Protein AF-A0A976FNB4-F1 (afdb_monomer)

Radius of gyration: 19.99 Å; Cα contacts (8 Å, |Δi|>4): 213; chains: 1; bounding box: 60×44×56 Å

Organism: Bremia lactucae (NCBI:txid4779)

Nearest PDB structures (foldseek):
  4raj-assembly1_A  TM=9.042E-01  e=1.805E-10  Chlamydomonas reinhardtii
  5kzl-assembly1_A  TM=8.837E-01  e=6.080E-09  Leptospira interrogans
  1we1-assembly4_D  TM=9.000E-01  e=1.494E-07  Synechocystis sp. PCC 6803
  9fw4-assembly1_A  TM=8.742E-01  e=3.840E-06  Corynebacterium diphtheriae
  9fw4-assembly2_B  TM=8.423E-01  e=1.298E-05  Corynebacterium diphtheriae

Sequence (260 aa):
MERTPSLTEQMRAATRNIHHVSDNLVNLKLLVALTDKQLYGRALMLFYYVYVQLESTIEAYKDYEAFTGLNELLGTIARADSIAMDLQFYLGEDWSNKYQPTKAVRDYINLNLGTVLLYSRHLKKLEEKNPILVLPYCFHMYMAMLAGGTMIKKLVKKSFAPPEGKGLNCFVFDVKSTKALRDTMKANIDALDYDEEIKKLIVAESVHCFKMNNQHAIIDHQDGNVPKDFVQLTDSNARRGCCSASMLQRISQQDDMTLT

pLDDT: mean 78.81, std 24.76, range [23.83, 98.5]

Structure (mmCIF, N/CA/C/O backbone):
data_AF-A0A976FNB4-F1
#
_entry.id   AF-A0A976FNB4-F1
#
loop_
_atom_site.group_PDB
_atom_site.id
_atom_site.type_symbol
_atom_site.label_atom_id
_atom_site.label_alt_id
_atom_site.label_comp_id
_atom_site.label_asym_id
_atom_site.label_entity_id
_atom_site.label_seq_id
_atom_site.pdbx_PDB_ins_code
_atom_site.Cartn_x
_atom_site.Cartn_y
_atom_site.Cartn_z
_atom_site.occupancy
_atom_site.B_iso_or_equiv
_atom_site.auth_seq_id
_atom_site.auth_comp_id
_atom_site.auth_asym_id
_atom_site.auth_atom_id
_atom_site.pdbx_PDB_model_num
ATOM 1 N N . MET A 1 1 ? -24.547 19.846 16.237 1.00 48.22 1 MET A N 1
ATOM 2 C CA . MET A 1 1 ? -23.571 18.886 16.794 1.00 48.22 1 MET A CA 1
ATOM 3 C C . MET A 1 1 ? -22.362 18.881 15.886 1.00 48.22 1 MET A C 1
ATOM 5 O O . MET A 1 1 ? -22.544 18.979 14.677 1.00 48.22 1 MET A O 1
ATOM 9 N N . GLU A 1 2 ? -21.163 18.820 16.451 1.00 66.00 2 GLU A N 1
ATOM 10 C CA . GLU A 1 2 ? -19.936 18.624 15.678 1.00 66.00 2 GLU A CA 1
ATOM 11 C C . GLU A 1 2 ? -19.812 17.139 15.298 1.00 66.00 2 GLU A C 1
ATOM 13 O O . GLU A 1 2 ? -20.224 16.268 16.066 1.00 66.00 2 GLU A O 1
ATOM 18 N N . ARG A 1 3 ? -19.324 16.839 14.089 1.00 87.50 3 ARG A N 1
ATOM 19 C CA . ARG A 1 3 ? -19.190 15.458 13.606 1.00 87.50 3 ARG A CA 1
ATOM 20 C C . ARG A 1 3 ? -17.867 14.880 14.099 1.00 87.50 3 ARG A C 1
ATOM 22 O O . ARG A 1 3 ? -16.816 15.325 13.645 1.00 87.50 3 ARG A O 1
ATOM 29 N N . THR A 1 4 ? -17.923 13.852 14.944 1.00 86.44 4 THR A N 1
ATOM 30 C CA . THR A 1 4 ? -16.745 13.051 15.307 1.00 86.44 4 THR A CA 1
ATOM 31 C C . THR A 1 4 ? -16.066 12.517 14.035 1.00 86.44 4 THR A C 1
ATOM 33 O O . THR A 1 4 ? -16.752 11.918 13.200 1.00 86.44 4 THR A O 1
ATOM 36 N N . PRO A 1 5 ? -14.753 12.737 13.840 1.00 93.56 5 PRO A N 1
ATOM 37 C CA . PRO A 1 5 ? -14.043 12.232 12.671 1.00 93.56 5 PRO A CA 1
ATOM 38 C C . PRO A 1 5 ? -13.884 10.711 12.748 1.00 93.56 5 PRO A C 1
ATOM 40 O O . PRO A 1 5 ? -13.503 10.167 13.787 1.00 93.56 5 PRO A O 1
ATOM 43 N N . SER A 1 6 ? -14.131 10.043 11.624 1.00 96.94 6 SER A N 1
ATOM 44 C CA . SER A 1 6 ? -13.889 8.603 11.455 1.00 96.94 6 SER A CA 1
ATOM 45 C C . SER A 1 6 ? -12.399 8.252 11.581 1.00 96.94 6 SER A C 1
ATOM 47 O O . SER A 1 6 ? -11.538 9.135 11.495 1.00 96.94 6 SER A O 1
ATOM 49 N N . LEU A 1 7 ? -12.064 6.976 11.785 1.00 97.75 7 LEU A N 1
ATOM 50 C CA . LEU A 1 7 ? -10.681 6.555 12.013 1.00 97.75 7 LEU A CA 1
ATOM 51 C C . LEU A 1 7 ? -9.786 6.893 10.810 1.00 97.75 7 LEU A C 1
ATOM 53 O O . LEU A 1 7 ? -8.718 7.479 10.992 1.00 97.75 7 LEU A O 1
ATOM 57 N N . THR A 1 8 ? -10.236 6.659 9.573 1.00 97.94 8 THR A N 1
ATOM 58 C CA . THR A 1 8 ? -9.455 7.023 8.381 1.00 97.94 8 THR A CA 1
ATOM 59 C C . THR A 1 8 ? -9.339 8.538 8.181 1.00 97.94 8 THR A C 1
ATOM 61 O O . THR A 1 8 ? -8.345 9.009 7.618 1.00 97.94 8 THR A O 1
ATOM 64 N N . GLU A 1 9 ? -10.285 9.340 8.683 1.00 97.75 9 GLU A N 1
ATOM 65 C CA . GLU A 1 9 ? -10.146 10.802 8.742 1.00 97.75 9 GLU A CA 1
ATOM 66 C C . GLU A 1 9 ? -9.106 11.236 9.783 1.00 97.75 9 GLU A C 1
ATOM 68 O O . GLU A 1 9 ? -8.275 12.091 9.469 1.00 97.75 9 GLU A O 1
ATOM 73 N N . GLN A 1 10 ? -9.083 10.618 10.969 1.00 98.31 10 GLN A N 1
ATOM 74 C CA . GLN A 1 10 ? -8.072 10.873 12.005 1.00 98.31 10 GLN A CA 1
ATOM 75 C C . GLN A 1 10 ? -6.663 10.491 11.523 1.00 98.31 10 GLN A C 1
ATOM 77 O O . GLN A 1 10 ? -5.737 11.304 11.597 1.00 98.31 10 GLN A O 1
ATOM 82 N N . MET A 1 11 ? -6.507 9.300 10.934 1.00 98.50 11 MET A N 1
ATOM 83 C CA . MET A 1 11 ? -5.248 8.831 10.341 1.00 98.50 11 MET A CA 1
ATOM 84 C C . MET A 1 11 ? -4.738 9.808 9.270 1.00 98.50 11 MET A C 1
ATOM 86 O O . MET A 1 11 ? -3.572 10.198 9.293 1.00 98.50 11 MET A O 1
ATOM 90 N N . ARG A 1 12 ? -5.613 10.260 8.357 1.00 97.12 12 ARG A N 1
ATOM 91 C CA . ARG A 1 12 ? -5.270 11.234 7.300 1.00 97.12 12 ARG A CA 1
ATOM 92 C C . ARG A 1 12 ? -5.018 12.650 7.824 1.00 97.12 12 ARG A C 1
ATOM 94 O O . ARG A 1 12 ? -4.296 13.410 7.178 1.00 97.12 12 ARG A O 1
ATOM 101 N N . ALA A 1 13 ? -5.606 13.033 8.956 1.00 97.44 13 ALA A N 1
ATOM 102 C CA . ALA A 1 13 ? -5.297 14.298 9.614 1.00 97.44 13 ALA A CA 1
ATOM 103 C C . ALA A 1 13 ? -3.878 14.265 10.203 1.00 97.44 13 ALA A C 1
ATOM 105 O O . ALA A 1 13 ? -3.086 15.163 9.918 1.00 97.44 13 ALA A O 1
ATOM 106 N N . ALA A 1 14 ? -3.536 13.198 10.931 1.00 97.81 14 ALA A N 1
ATOM 107 C CA . ALA A 1 14 ? -2.224 13.019 11.548 1.00 97.81 14 ALA A CA 1
ATOM 108 C C . ALA A 1 14 ? -1.083 12.868 10.526 1.00 97.81 14 ALA A C 1
ATOM 110 O O . ALA A 1 14 ? -0.006 13.435 10.715 1.00 97.81 14 ALA A O 1
ATOM 111 N N . THR A 1 15 ? -1.299 12.155 9.413 1.00 97.50 15 THR A N 1
ATOM 112 C CA . THR A 1 15 ? -0.244 11.957 8.402 1.00 97.50 15 THR A CA 1
ATOM 113 C C . THR A 1 15 ? -0.059 13.136 7.445 1.00 97.50 15 THR A C 1
ATOM 115 O O . THR A 1 15 ? 0.955 13.177 6.755 1.00 97.50 15 THR A O 1
ATOM 118 N N . ARG A 1 16 ? -0.958 14.135 7.420 1.00 95.00 16 ARG A N 1
ATOM 119 C CA . ARG A 1 16 ? -0.964 15.241 6.434 1.00 95.00 16 ARG A CA 1
ATOM 120 C C . ARG A 1 16 ? 0.409 15.888 6.201 1.00 95.00 16 ARG A C 1
ATOM 122 O O . ARG A 1 16 ? 0.835 16.031 5.057 1.00 95.00 16 ARG A O 1
ATOM 129 N N . ASN A 1 17 ? 1.106 16.264 7.272 1.00 93.12 17 ASN A N 1
ATOM 130 C CA . ASN A 1 17 ? 2.374 16.993 7.168 1.00 93.12 17 ASN A CA 1
ATOM 131 C C . ASN A 1 17 ? 3.520 16.094 6.675 1.00 93.12 17 ASN A C 1
ATOM 133 O O . ASN A 1 17 ? 4.345 16.527 5.874 1.00 93.12 17 ASN A O 1
ATOM 137 N N . ILE A 1 18 ? 3.560 14.831 7.113 1.00 92.38 18 ILE A N 1
ATOM 138 C CA . ILE A 1 18 ? 4.590 13.873 6.690 1.00 92.38 18 ILE A CA 1
ATOM 139 C C . ILE A 1 18 ? 4.290 13.268 5.307 1.00 92.38 18 ILE A C 1
ATOM 141 O O . ILE A 1 18 ? 5.219 12.915 4.583 1.00 92.38 18 ILE A O 1
ATOM 145 N N . HIS A 1 19 ? 3.025 13.239 4.877 1.00 91.62 19 HIS A N 1
ATOM 146 C CA . HIS A 1 19 ? 2.630 12.903 3.507 1.00 91.62 19 HIS A CA 1
ATOM 147 C C . HIS A 1 19 ? 3.258 13.876 2.507 1.00 91.62 19 HIS A C 1
ATOM 149 O O . HIS A 1 19 ? 3.908 13.429 1.572 1.00 91.62 19 HIS A O 1
ATOM 155 N N . HIS A 1 20 ? 3.195 15.187 2.766 1.00 88.00 20 HIS A N 1
ATOM 156 C CA . HIS A 1 20 ? 3.842 16.187 1.911 1.00 88.00 20 HIS A CA 1
ATOM 157 C C . HIS A 1 20 ? 5.373 16.014 1.836 1.00 88.00 20 HIS A C 1
ATOM 159 O O . HIS A 1 2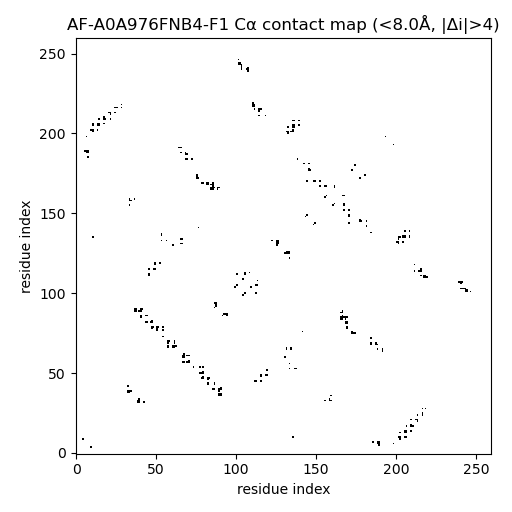0 ? 5.973 16.209 0.780 1.00 88.00 20 HIS A O 1
ATOM 165 N N . VAL A 1 21 ? 6.031 15.598 2.926 1.00 88.56 21 VAL A N 1
ATOM 166 C CA . VAL A 1 21 ? 7.462 15.228 2.889 1.00 88.56 21 VAL A CA 1
ATOM 167 C C . VAL A 1 21 ? 7.681 13.987 2.013 1.00 88.56 21 VAL A C 1
ATOM 169 O O . VAL A 1 21 ? 8.605 13.954 1.204 1.00 88.56 21 VAL A O 1
ATOM 172 N N . SER A 1 22 ? 6.790 13.001 2.119 1.00 87.44 22 SER A N 1
ATOM 173 C CA . SER A 1 22 ? 6.855 11.747 1.357 1.00 87.44 22 SER A CA 1
ATOM 174 C C . SER A 1 22 ? 6.636 11.959 -0.138 1.00 87.44 22 SER A C 1
ATOM 176 O O . SER A 1 22 ? 7.387 11.401 -0.927 1.00 87.44 22 SER A O 1
ATOM 178 N N . ASP A 1 23 ? 5.681 12.802 -0.544 1.00 86.69 23 ASP A N 1
ATOM 179 C CA . ASP A 1 23 ? 5.445 13.139 -1.955 1.00 86.69 23 ASP A CA 1
ATOM 180 C C . ASP A 1 23 ? 6.710 13.723 -2.600 1.00 86.69 23 ASP A C 1
ATOM 182 O O . ASP A 1 23 ? 7.119 13.310 -3.685 1.00 86.69 23 ASP A O 1
ATOM 186 N N . ASN A 1 24 ? 7.378 14.649 -1.904 1.00 84.38 24 ASN A N 1
ATOM 187 C CA . ASN A 1 24 ? 8.612 15.271 -2.380 1.00 84.38 24 ASN A CA 1
ATOM 188 C C . ASN A 1 24 ? 9.776 14.264 -2.462 1.00 84.38 24 ASN A C 1
ATOM 190 O O . ASN A 1 24 ? 10.486 14.234 -3.469 1.00 84.38 24 ASN A O 1
ATOM 194 N N . LEU A 1 25 ? 9.934 13.388 -1.462 1.00 83.25 25 LEU A N 1
ATOM 195 C CA . LEU A 1 25 ? 10.940 12.316 -1.482 1.00 83.25 25 LEU A CA 1
ATOM 196 C C . LEU A 1 25 ? 10.661 11.270 -2.576 1.00 83.25 25 LEU A C 1
ATOM 198 O O . LEU A 1 25 ? 11.589 10.840 -3.259 1.00 83.25 25 LEU A O 1
ATOM 202 N N . VAL A 1 26 ? 9.399 10.888 -2.791 1.00 83.56 26 VAL A N 1
ATOM 203 C CA . VAL A 1 26 ? 8.975 9.964 -3.858 1.00 83.56 26 VAL A CA 1
ATOM 204 C C . VAL A 1 26 ? 9.205 10.574 -5.239 1.00 83.56 26 VAL A C 1
ATOM 206 O O . VAL A 1 26 ? 9.719 9.890 -6.121 1.00 83.56 26 VAL A O 1
ATOM 209 N N . ASN A 1 27 ? 8.909 11.859 -5.434 1.00 83.44 27 ASN A N 1
ATOM 210 C CA . ASN A 1 27 ? 9.192 12.537 -6.698 1.00 83.44 27 ASN A CA 1
ATOM 211 C C . ASN A 1 27 ? 10.704 12.608 -6.977 1.00 83.44 27 ASN A C 1
ATOM 213 O O . ASN A 1 27 ? 11.132 12.242 -8.071 1.00 83.44 27 ASN A O 1
ATOM 217 N N . LEU A 1 28 ? 11.526 12.984 -5.987 1.00 81.12 28 LEU A N 1
ATOM 218 C CA . LEU A 1 28 ? 12.989 13.021 -6.126 1.00 81.12 28 LEU A CA 1
ATOM 219 C C . LEU A 1 28 ? 13.578 11.629 -6.422 1.00 81.12 28 LEU A C 1
ATOM 221 O O . LEU A 1 28 ? 14.378 11.484 -7.346 1.00 81.12 28 LEU A O 1
ATOM 225 N N . LYS A 1 29 ? 13.125 10.589 -5.705 1.00 76.12 29 LYS A N 1
ATOM 226 C CA . LYS A 1 29 ? 13.443 9.187 -6.020 1.00 76.12 29 LYS A CA 1
ATOM 227 C C . LYS A 1 29 ? 13.119 8.833 -7.461 1.00 76.12 29 LYS A C 1
ATOM 229 O O . LYS A 1 29 ? 13.918 8.161 -8.097 1.00 76.12 29 LYS A O 1
ATOM 234 N N . LEU A 1 30 ? 11.927 9.188 -7.944 1.00 83.81 30 LEU A N 1
ATOM 235 C CA . LEU A 1 30 ? 11.463 8.779 -9.267 1.00 83.81 30 LEU A CA 1
ATOM 236 C C . LEU A 1 30 ? 12.294 9.433 -10.373 1.00 83.81 30 LEU A C 1
ATOM 238 O O . LEU A 1 30 ? 12.548 8.774 -11.373 1.00 83.81 30 LEU A O 1
ATOM 242 N N . LEU A 1 31 ? 12.801 10.655 -10.178 1.00 83.75 31 LEU A N 1
ATOM 243 C CA . LEU A 1 31 ? 13.777 11.248 -11.101 1.00 83.75 31 LEU A CA 1
ATOM 244 C C . LEU A 1 31 ? 15.048 10.389 -11.217 1.00 83.75 31 LEU A C 1
ATOM 246 O O . LEU A 1 31 ? 15.488 10.120 -12.329 1.00 83.75 31 LEU A O 1
ATOM 250 N N . VAL A 1 32 ? 15.593 9.913 -10.092 1.00 79.50 32 VAL A N 1
ATOM 251 C CA . VAL A 1 32 ? 16.786 9.044 -10.056 1.00 79.50 32 VAL A CA 1
ATOM 252 C C . VAL A 1 32 ? 16.474 7.646 -10.600 1.00 79.50 32 VAL A C 1
ATOM 254 O O . VAL A 1 32 ? 17.127 7.171 -11.524 1.00 79.50 32 VAL A O 1
ATOM 257 N N . ALA A 1 33 ? 15.446 6.985 -10.072 1.00 83.38 33 ALA A N 1
ATOM 258 C CA . ALA A 1 33 ? 15.098 5.608 -10.404 1.00 83.38 33 ALA A CA 1
ATOM 259 C C . ALA A 1 33 ? 14.656 5.429 -11.864 1.00 83.38 33 ALA A C 1
ATOM 261 O O . ALA A 1 33 ? 14.864 4.361 -12.424 1.00 83.38 33 ALA A O 1
ATOM 262 N N . LEU A 1 34 ? 14.088 6.458 -12.503 1.00 89.50 34 LEU A N 1
ATOM 263 C CA . LEU A 1 34 ? 13.691 6.409 -13.914 1.00 89.50 34 LEU A CA 1
ATOM 264 C C . LEU A 1 34 ? 14.838 6.696 -14.903 1.00 89.50 34 LEU A C 1
ATOM 266 O O . LEU A 1 34 ? 14.582 6.748 -16.106 1.00 89.50 34 LEU A O 1
ATOM 270 N N . THR A 1 35 ? 16.083 6.852 -14.433 1.00 86.19 35 THR A N 1
ATOM 271 C CA . THR A 1 35 ? 17.272 6.912 -15.309 1.00 86.19 35 THR A CA 1
ATOM 272 C C . THR A 1 35 ? 17.675 5.541 -15.861 1.00 86.19 35 THR A C 1
ATOM 274 O O . THR A 1 35 ? 18.161 5.462 -16.986 1.00 86.19 35 THR A O 1
ATOM 277 N N . ASP A 1 36 ? 17.438 4.458 -15.112 1.00 87.12 36 ASP A N 1
ATOM 278 C CA . ASP A 1 36 ? 17.812 3.090 -15.483 1.00 87.12 36 ASP A CA 1
ATOM 279 C C . ASP A 1 36 ? 16.732 2.068 -15.090 1.00 87.12 36 ASP A C 1
ATOM 281 O O . ASP A 1 36 ? 16.123 2.128 -14.021 1.00 87.12 36 ASP A O 1
ATOM 285 N N . LYS A 1 37 ? 16.535 1.070 -15.955 1.00 91.19 37 LYS A N 1
ATOM 286 C CA . LYS A 1 37 ? 15.564 -0.012 -15.770 1.00 91.19 37 LYS A CA 1
ATOM 287 C C . LYS A 1 37 ? 15.905 -0.909 -14.576 1.00 91.19 37 LYS A C 1
ATOM 289 O O . LYS A 1 37 ? 14.989 -1.294 -13.851 1.00 91.19 37 LYS A O 1
ATOM 294 N N . GLN A 1 38 ? 17.185 -1.198 -14.318 1.00 87.06 38 GLN A N 1
ATOM 295 C CA . GLN A 1 38 ? 17.573 -2.000 -13.149 1.00 87.06 38 GLN A CA 1
ATOM 296 C C . GLN A 1 38 ? 17.501 -1.195 -11.844 1.00 87.06 38 GLN A C 1
ATOM 298 O O . GLN A 1 38 ? 17.193 -1.759 -10.796 1.00 87.06 38 GLN A O 1
ATOM 303 N N . LEU A 1 39 ? 17.749 0.115 -11.869 1.00 83.06 39 LEU A N 1
ATOM 304 C CA . LEU A 1 39 ? 17.574 0.995 -10.713 1.00 83.06 39 LEU A CA 1
ATOM 305 C C . LEU A 1 39 ? 16.091 1.149 -10.344 1.00 83.06 39 LEU A C 1
ATOM 307 O O . LEU A 1 39 ? 15.746 1.033 -9.166 1.00 83.06 39 LEU A O 1
ATOM 311 N N . TYR A 1 40 ? 15.202 1.285 -11.335 1.00 88.56 40 TYR A N 1
ATOM 312 C CA . TYR A 1 40 ? 13.757 1.206 -11.115 1.00 88.56 40 TYR A CA 1
ATOM 313 C C . TYR A 1 40 ? 13.326 -0.153 -10.549 1.00 88.56 40 TYR A C 1
ATOM 315 O O . TYR A 1 40 ? 12.632 -0.192 -9.535 1.00 88.56 40 TYR A O 1
ATOM 323 N N . GLY A 1 41 ? 13.785 -1.265 -11.137 1.00 90.19 41 GLY A N 1
ATOM 324 C CA . GLY A 1 41 ? 13.504 -2.610 -10.627 1.00 90.19 41 GLY A CA 1
ATOM 325 C C . GLY A 1 41 ? 13.980 -2.810 -9.182 1.00 90.19 41 GLY A C 1
ATOM 326 O O . GLY A 1 41 ? 13.229 -3.308 -8.345 1.00 90.19 41 GLY A O 1
ATOM 327 N N . ARG A 1 42 ? 15.192 -2.347 -8.842 1.00 83.31 42 ARG A N 1
ATOM 328 C CA . ARG A 1 42 ? 15.720 -2.363 -7.465 1.00 83.31 42 ARG A CA 1
ATOM 329 C C . ARG A 1 42 ? 14.854 -1.547 -6.499 1.00 83.31 42 ARG A C 1
ATOM 331 O O . ARG A 1 42 ? 14.601 -2.009 -5.391 1.00 83.31 42 ARG A O 1
ATOM 338 N N . ALA A 1 43 ? 14.369 -0.373 -6.908 1.00 82.88 43 ALA A N 1
ATOM 339 C CA . ALA A 1 43 ? 13.469 0.440 -6.088 1.00 82.88 43 ALA A CA 1
ATOM 340 C C . ALA A 1 43 ? 12.087 -0.219 -5.906 1.00 82.88 43 ALA A C 1
ATOM 342 O O . ALA A 1 43 ? 11.544 -0.222 -4.802 1.00 82.88 43 ALA A O 1
ATOM 343 N N . LEU A 1 44 ? 11.542 -0.823 -6.967 1.00 87.75 44 LEU A N 1
ATOM 344 C CA . LEU A 1 44 ? 10.269 -1.545 -6.959 1.00 87.75 44 LEU A CA 1
ATOM 345 C C . LEU A 1 44 ? 10.316 -2.804 -6.067 1.00 87.75 44 LEU A C 1
ATOM 347 O O . LEU A 1 44 ? 9.338 -3.128 -5.394 1.00 87.75 44 LEU A O 1
ATOM 351 N N . MET A 1 45 ? 11.471 -3.468 -5.979 1.00 85.38 45 MET A N 1
ATOM 352 C CA . MET A 1 45 ? 11.674 -4.654 -5.137 1.00 85.38 45 MET A CA 1
ATOM 353 C C . MET A 1 45 ? 11.503 -4.375 -3.638 1.00 85.38 45 MET A C 1
ATOM 355 O O . MET A 1 45 ? 11.084 -5.256 -2.891 1.00 85.38 45 MET A O 1
ATOM 359 N N . LEU A 1 46 ? 11.773 -3.146 -3.187 1.00 80.19 46 LEU A N 1
ATOM 360 C CA . LEU A 1 46 ? 11.532 -2.758 -1.794 1.00 80.19 46 LEU A CA 1
ATOM 361 C C . LEU A 1 46 ? 10.035 -2.817 -1.458 1.00 80.19 46 LEU A C 1
ATOM 363 O O . LEU A 1 46 ? 9.668 -3.236 -0.364 1.00 80.19 46 LEU A O 1
ATOM 367 N N . PHE A 1 47 ? 9.177 -2.466 -2.421 1.00 86.38 47 PHE A N 1
ATOM 368 C CA . PHE A 1 47 ? 7.727 -2.573 -2.282 1.00 86.38 47 PHE A CA 1
ATOM 369 C C . PHE A 1 47 ? 7.244 -4.022 -2.369 1.00 86.38 47 PHE A C 1
ATOM 371 O O . PHE A 1 47 ? 6.355 -4.376 -1.606 1.00 86.38 47 PHE A O 1
ATOM 378 N N . TYR A 1 48 ? 7.841 -4.871 -3.219 1.00 89.81 48 TYR A N 1
ATOM 379 C CA . TYR A 1 48 ? 7.482 -6.298 -3.312 1.00 89.81 48 TYR A CA 1
ATOM 380 C C . TYR A 1 48 ? 7.455 -6.980 -1.939 1.00 89.81 48 TYR A C 1
ATOM 382 O O . TYR A 1 48 ? 6.422 -7.506 -1.538 1.00 89.81 48 TYR A O 1
ATOM 390 N N . TYR A 1 49 ? 8.555 -6.910 -1.184 1.00 84.50 49 TYR A N 1
ATOM 391 C CA . TYR A 1 49 ? 8.642 -7.565 0.125 1.00 84.50 49 TYR A CA 1
ATOM 392 C C . TYR A 1 49 ? 7.672 -6.980 1.166 1.00 84.50 49 TYR A C 1
ATOM 394 O O . TYR A 1 49 ? 7.215 -7.707 2.045 1.00 84.50 49 TYR A O 1
ATOM 402 N N . VAL A 1 50 ? 7.330 -5.690 1.061 1.00 87.12 50 VAL A N 1
ATOM 403 C CA . VAL A 1 50 ? 6.306 -5.066 1.913 1.00 87.12 50 VAL A CA 1
ATOM 404 C C . VAL A 1 50 ? 4.911 -5.577 1.548 1.00 87.12 50 VAL A C 1
ATOM 406 O O . VAL A 1 50 ? 4.167 -5.968 2.441 1.00 87.12 50 VAL A O 1
ATOM 409 N N . TYR A 1 51 ? 4.568 -5.636 0.259 1.00 93.38 51 TYR A N 1
ATOM 410 C CA . TYR A 1 51 ? 3.279 -6.161 -0.199 1.00 93.38 51 TYR A CA 1
ATOM 411 C C . TYR A 1 51 ? 3.112 -7.650 0.121 1.00 93.38 51 TYR A C 1
ATOM 413 O O . TYR A 1 51 ? 2.086 -8.015 0.680 1.00 93.38 51 TYR A O 1
ATOM 421 N N . VAL A 1 52 ? 4.144 -8.480 -0.081 1.00 90.44 52 VAL A N 1
ATOM 422 C CA . VAL A 1 52 ? 4.146 -9.894 0.345 1.00 90.44 52 VAL A CA 1
ATOM 423 C C . VAL A 1 52 ? 3.845 -10.039 1.838 1.00 90.44 52 VAL A C 1
ATOM 425 O O . VAL A 1 52 ? 3.018 -10.870 2.207 1.00 90.44 52 VAL A O 1
ATOM 428 N N . GLN A 1 53 ? 4.484 -9.241 2.705 1.00 88.56 53 GLN A N 1
ATOM 429 C CA . GLN A 1 53 ? 4.213 -9.284 4.145 1.00 88.56 53 GLN A CA 1
ATOM 430 C C . GLN A 1 53 ? 2.774 -8.842 4.446 1.00 88.56 53 GLN A C 1
ATOM 432 O O . GLN A 1 53 ? 2.068 -9.588 5.108 1.00 88.56 53 GLN A O 1
ATOM 437 N N . LEU A 1 54 ? 2.316 -7.691 3.938 1.00 94.50 54 LEU A N 1
ATOM 438 C CA . LEU A 1 54 ? 0.968 -7.172 4.223 1.00 94.50 54 LEU A CA 1
ATOM 439 C C . LEU A 1 54 ? -0.150 -8.085 3.692 1.00 94.50 54 LEU A C 1
ATOM 441 O O . LEU A 1 54 ? -1.158 -8.268 4.365 1.00 94.50 54 LEU A O 1
ATOM 445 N N . GLU A 1 55 ? 0.024 -8.678 2.510 1.00 96.88 55 GLU A N 1
ATOM 446 C CA . GLU A 1 55 ? -0.917 -9.646 1.929 1.00 96.88 55 GLU A CA 1
ATOM 447 C C . GLU A 1 55 ? -0.944 -10.942 2.753 1.00 96.88 55 GLU A C 1
ATOM 449 O O . GLU A 1 55 ? -2.025 -11.440 3.065 1.00 96.88 55 GLU A O 1
ATOM 454 N N . SER A 1 56 ? 0.221 -11.411 3.222 1.00 93.75 56 SER A N 1
ATOM 455 C CA . SER A 1 56 ? 0.307 -12.535 4.167 1.00 93.75 56 SER A CA 1
ATOM 456 C C . SER A 1 56 ? -0.375 -12.223 5.504 1.00 93.75 56 SER A C 1
ATOM 458 O O . SER A 1 56 ? -1.057 -13.089 6.044 1.00 93.75 56 SER A O 1
ATOM 460 N N . THR A 1 57 ? -0.231 -11.003 6.039 1.00 93.56 57 THR A N 1
ATOM 461 C CA . THR A 1 57 ? -0.891 -10.583 7.288 1.00 93.56 57 THR A CA 1
ATOM 462 C C . THR A 1 57 ? -2.414 -10.561 7.131 1.00 93.56 57 THR A C 1
ATOM 464 O O . THR A 1 57 ? -3.117 -11.058 8.006 1.00 93.56 57 THR A O 1
ATOM 467 N N . ILE A 1 58 ? -2.942 -10.023 6.023 1.00 96.62 58 ILE A N 1
ATOM 468 C CA . ILE A 1 58 ? -4.396 -9.947 5.792 1.00 96.62 58 ILE A CA 1
ATOM 469 C C . ILE A 1 58 ? -5.011 -11.352 5.676 1.00 96.62 58 ILE A C 1
ATOM 471 O O . ILE A 1 58 ? -6.035 -11.602 6.302 1.00 96.62 58 ILE A O 1
ATOM 475 N N . GLU A 1 59 ? -4.378 -12.277 4.945 1.00 96.56 59 GLU A N 1
ATOM 476 C CA . GLU A 1 59 ? -4.841 -13.672 4.831 1.00 96.56 59 GLU A CA 1
ATOM 477 C C . GLU A 1 59 ? -4.712 -14.430 6.170 1.00 96.56 59 GLU A C 1
ATOM 479 O O . GLU A 1 59 ? -5.636 -15.136 6.574 1.00 96.56 59 GLU A O 1
ATOM 484 N N . ALA A 1 60 ? -3.602 -14.257 6.900 1.00 95.75 60 ALA A N 1
ATOM 485 C CA . ALA A 1 60 ? -3.365 -14.929 8.183 1.00 95.75 60 ALA A CA 1
ATOM 486 C C . ALA A 1 60 ? -4.323 -14.478 9.300 1.00 95.75 60 ALA A C 1
ATOM 488 O O . ALA A 1 60 ? -4.623 -15.263 10.199 1.00 95.75 60 ALA A O 1
ATOM 489 N N . TYR A 1 61 ? -4.811 -13.236 9.239 1.00 96.00 61 TYR A N 1
ATOM 490 C CA . TYR A 1 61 ? -5.755 -12.664 10.202 1.00 96.00 61 TYR A CA 1
ATOM 491 C C . TYR A 1 61 ? -7.151 -12.415 9.609 1.00 96.00 61 TYR A C 1
ATOM 493 O O . TYR A 1 61 ? -7.920 -11.659 10.190 1.00 96.00 61 TYR A O 1
ATOM 501 N N . LYS A 1 62 ? -7.527 -13.044 8.490 1.00 95.69 62 LYS A N 1
ATOM 502 C CA . LYS A 1 62 ? -8.816 -12.808 7.801 1.00 95.69 62 LYS A CA 1
ATOM 503 C C . LYS A 1 62 ? -10.071 -12.972 8.668 1.00 95.69 62 LYS A C 1
ATOM 505 O O . LYS A 1 62 ? -11.062 -12.283 8.437 1.00 95.69 62 LYS A O 1
ATOM 510 N N . ASP A 1 63 ? -10.017 -13.852 9.666 1.00 94.62 63 ASP A N 1
ATOM 511 C CA . ASP A 1 63 ? -11.108 -14.110 10.616 1.00 94.62 63 ASP A CA 1
ATOM 512 C C . ASP A 1 63 ? -11.097 -13.137 11.820 1.00 94.62 63 ASP A C 1
ATOM 514 O O . ASP A 1 63 ? -11.974 -13.187 12.680 1.00 94.62 63 ASP A O 1
ATOM 518 N N . TYR A 1 64 ? -10.110 -12.235 11.891 1.00 94.19 64 TYR A N 1
ATOM 519 C CA . TYR A 1 64 ? -10.076 -11.100 12.811 1.00 94.19 64 TYR A CA 1
ATOM 520 C C . TYR A 1 64 ? -10.776 -9.905 12.155 1.00 94.19 64 TYR A C 1
ATOM 522 O O . TYR A 1 64 ? -10.402 -9.481 11.061 1.00 94.19 64 TYR A O 1
ATOM 530 N N . GLU A 1 65 ? -11.760 -9.331 12.848 1.00 92.81 65 GLU A N 1
ATOM 531 C CA . GLU A 1 65 ? -12.721 -8.350 12.316 1.00 92.81 65 GLU A CA 1
ATOM 532 C C . GLU A 1 65 ? -12.074 -7.193 11.527 1.00 92.81 65 GLU A C 1
ATOM 534 O O . GLU A 1 65 ? -12.521 -6.841 10.436 1.00 92.81 65 GLU A O 1
ATOM 539 N N . ALA A 1 66 ? -10.946 -6.664 12.017 1.00 92.88 66 ALA A N 1
ATOM 540 C CA . ALA A 1 66 ? -10.209 -5.576 11.368 1.00 92.88 66 ALA A CA 1
ATOM 541 C C . ALA A 1 66 ? -9.564 -5.921 10.012 1.00 92.88 66 ALA A C 1
ATOM 543 O O . ALA A 1 66 ? -9.150 -5.016 9.285 1.00 92.88 66 ALA A O 1
ATOM 544 N N . PHE A 1 67 ? -9.458 -7.205 9.668 1.00 96.31 67 PHE A N 1
ATOM 545 C CA . PHE A 1 67 ? -8.887 -7.685 8.411 1.00 96.31 67 PHE A CA 1
ATOM 546 C C . PHE A 1 67 ? -9.901 -8.385 7.510 1.00 96.31 67 PHE A C 1
ATOM 548 O O . PHE A 1 67 ? -9.651 -8.437 6.309 1.00 96.31 67 PHE A O 1
ATOM 555 N N . THR A 1 68 ? -11.054 -8.842 8.010 1.00 96.12 68 THR A N 1
ATOM 556 C CA . THR A 1 68 ? -12.090 -9.501 7.190 1.00 96.12 68 THR A CA 1
ATOM 557 C C . THR A 1 68 ? -12.483 -8.650 5.977 1.00 96.12 68 THR A C 1
ATOM 559 O O . THR A 1 68 ? -12.347 -9.088 4.834 1.00 96.12 68 THR A O 1
ATOM 562 N N . GLY A 1 69 ? -12.823 -7.376 6.202 1.00 95.12 69 GLY A N 1
ATOM 563 C CA . GLY A 1 69 ? -13.148 -6.418 5.138 1.00 95.12 69 GLY A CA 1
ATOM 564 C C . GLY A 1 69 ? -11.958 -5.969 4.269 1.00 95.12 69 GLY A C 1
ATOM 565 O O . GLY A 1 69 ? -12.160 -5.247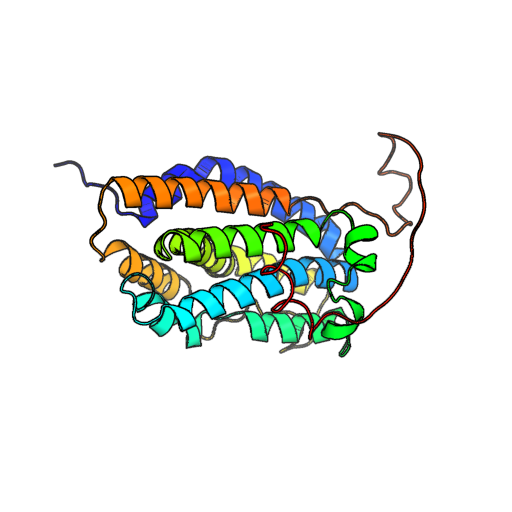 3.293 1.00 95.12 69 GLY A O 1
ATOM 566 N N . LEU A 1 70 ? -10.721 -6.369 4.588 1.00 95.50 70 LEU A N 1
ATOM 567 C CA . LEU A 1 70 ? -9.564 -6.254 3.689 1.00 95.50 70 LEU A CA 1
ATOM 568 C C . LEU A 1 70 ? -9.309 -7.553 2.917 1.00 95.50 70 LEU A C 1
ATOM 570 O O . LEU A 1 70 ? -8.912 -7.495 1.754 1.00 95.50 70 LEU A O 1
ATOM 574 N N . ASN A 1 71 ? -9.579 -8.704 3.531 1.00 97.62 71 ASN A N 1
ATOM 575 C CA . ASN A 1 71 ? -9.464 -10.025 2.931 1.00 97.62 71 ASN A CA 1
ATOM 576 C C . ASN A 1 71 ? -10.448 -10.195 1.765 1.00 97.62 71 ASN A C 1
ATOM 578 O O . ASN A 1 71 ? -10.052 -10.602 0.677 1.00 97.62 71 ASN A O 1
ATOM 582 N N . GLU A 1 72 ? -11.697 -9.753 1.940 1.00 96.81 72 GLU A N 1
ATOM 583 C CA . GLU A 1 72 ? -12.693 -9.651 0.858 1.00 96.81 72 GLU A CA 1
ATOM 584 C C . GLU A 1 72 ? -12.204 -8.818 -0.341 1.00 96.81 72 GLU A C 1
ATOM 586 O O . GLU A 1 72 ? -12.589 -9.067 -1.484 1.00 96.81 72 GLU A O 1
ATOM 591 N N . LEU A 1 73 ? -11.334 -7.832 -0.096 1.00 96.75 73 LEU A N 1
ATOM 592 C CA . LEU A 1 73 ? -10.769 -6.973 -1.132 1.00 96.75 73 LEU A CA 1
ATOM 593 C C . LEU A 1 73 ? -9.478 -7.534 -1.750 1.00 96.75 73 LEU A C 1
ATOM 595 O O . LEU A 1 73 ? -9.101 -7.044 -2.818 1.00 96.75 73 LEU A O 1
ATOM 599 N N . LEU A 1 74 ? -8.804 -8.535 -1.154 1.00 95.31 74 LEU A N 1
ATOM 600 C CA . LEU A 1 74 ? -7.485 -9.024 -1.605 1.00 95.31 74 LEU A CA 1
ATOM 601 C C . LEU A 1 74 ? -7.474 -9.421 -3.081 1.00 95.31 74 LEU A C 1
ATOM 603 O O . LEU A 1 74 ? -6.608 -8.950 -3.814 1.00 95.31 74 LEU A O 1
ATOM 607 N N . GLY A 1 75 ? -8.479 -10.168 -3.552 1.00 94.88 75 GLY A N 1
ATOM 608 C CA . GLY A 1 75 ? -8.602 -10.565 -4.964 1.00 94.88 75 GLY A CA 1
ATOM 609 C C . GLY A 1 75 ? -8.679 -9.394 -5.960 1.00 94.88 75 GLY A C 1
ATOM 610 O O . GLY A 1 75 ? -8.536 -9.594 -7.161 1.00 94.88 75 GLY A O 1
ATOM 611 N N . THR A 1 76 ? -8.874 -8.165 -5.470 1.00 95.50 76 THR A N 1
ATOM 612 C CA . THR A 1 76 ? -8.782 -6.918 -6.241 1.00 95.50 76 THR A CA 1
ATOM 613 C C . THR A 1 76 ? -7.523 -6.107 -5.901 1.00 95.50 76 THR A C 1
ATOM 615 O O . THR A 1 76 ? -6.864 -5.577 -6.801 1.00 95.50 76 THR A O 1
ATOM 618 N N . ILE A 1 77 ? -7.181 -5.955 -4.614 1.00 95.62 77 ILE A N 1
ATOM 619 C CA . ILE A 1 77 ? -6.117 -5.037 -4.174 1.00 95.62 77 ILE A CA 1
ATOM 620 C C . ILE A 1 77 ? -4.715 -5.646 -4.216 1.00 95.62 77 ILE A C 1
ATOM 622 O O . ILE A 1 77 ? -3.798 -4.895 -4.539 1.00 95.62 77 ILE A O 1
ATOM 626 N N . ALA A 1 78 ? -4.544 -6.949 -3.964 1.00 96.94 78 ALA A N 1
ATOM 627 C CA . ALA A 1 78 ? -3.245 -7.618 -3.802 1.00 96.94 78 ALA A CA 1
ATOM 628 C C . ALA A 1 78 ? -2.282 -7.315 -4.960 1.00 96.94 78 ALA A C 1
ATOM 630 O O . ALA A 1 78 ? -2.653 -7.415 -6.132 1.00 96.94 78 ALA A O 1
ATOM 631 N N . ARG A 1 79 ? -1.062 -6.869 -4.642 1.00 96.56 79 ARG A N 1
ATOM 632 C CA . ARG A 1 79 ? -0.070 -6.373 -5.605 1.00 96.56 79 ARG A CA 1
ATOM 633 C C . ARG A 1 79 ? 1.181 -7.238 -5.707 1.00 96.56 79 ARG A C 1
ATOM 635 O O . ARG A 1 79 ? 1.875 -7.058 -6.707 1.00 96.56 79 ARG A O 1
ATOM 642 N N . ALA A 1 80 ? 1.489 -8.131 -4.761 1.00 95.44 80 ALA A N 1
ATOM 643 C CA . ALA A 1 80 ? 2.766 -8.855 -4.733 1.00 95.44 80 ALA A CA 1
ATOM 644 C C . ALA A 1 80 ? 3.107 -9.534 -6.075 1.00 95.44 80 ALA A C 1
ATOM 646 O O . ALA A 1 80 ? 4.161 -9.248 -6.647 1.00 95.44 80 ALA A O 1
ATOM 647 N N . ASP A 1 81 ? 2.187 -10.323 -6.637 1.00 96.44 81 ASP A N 1
ATOM 648 C CA . ASP A 1 81 ? 2.375 -11.006 -7.929 1.00 96.44 81 ASP A CA 1
ATOM 649 C C . ASP A 1 81 ? 2.542 -10.029 -9.099 1.00 96.44 81 ASP A C 1
ATOM 651 O O . ASP A 1 81 ? 3.416 -10.188 -9.950 1.00 96.44 81 ASP A O 1
ATOM 655 N N . SER A 1 82 ? 1.741 -8.961 -9.127 1.00 97.62 82 SER A N 1
ATOM 656 C CA . SER A 1 82 ? 1.841 -7.927 -10.165 1.00 97.62 82 SER A CA 1
ATOM 657 C C . SER A 1 82 ? 3.164 -7.157 -10.086 1.00 97.62 82 SER A C 1
ATOM 659 O O . SER A 1 82 ? 3.692 -6.728 -11.110 1.00 97.62 82 SER A O 1
ATOM 661 N N . ILE A 1 83 ? 3.724 -6.998 -8.883 1.00 96.12 83 ILE A N 1
ATOM 662 C CA . ILE A 1 83 ? 5.069 -6.458 -8.689 1.00 96.12 83 ILE A CA 1
ATOM 663 C C . ILE A 1 83 ? 6.119 -7.486 -9.139 1.00 96.12 83 ILE A C 1
ATOM 665 O O . ILE A 1 83 ? 7.048 -7.106 -9.843 1.00 96.12 83 ILE A O 1
ATOM 669 N N . ALA A 1 84 ? 5.967 -8.776 -8.821 1.00 95.81 84 ALA A N 1
ATOM 670 C CA . ALA A 1 84 ? 6.880 -9.837 -9.263 1.00 95.81 84 ALA A CA 1
ATOM 671 C C . ALA A 1 84 ? 6.983 -9.940 -10.800 1.00 95.81 84 ALA A C 1
ATOM 673 O O . ALA A 1 84 ? 8.088 -10.068 -11.332 1.00 95.81 84 ALA A O 1
ATOM 674 N N . MET A 1 85 ? 5.862 -9.801 -11.519 1.00 97.31 85 MET A N 1
ATOM 675 C CA . MET A 1 85 ? 5.830 -9.730 -12.990 1.00 97.31 85 MET A CA 1
ATOM 676 C C . MET A 1 85 ? 6.614 -8.525 -13.534 1.00 97.31 85 MET A C 1
ATOM 678 O O . MET A 1 85 ? 7.344 -8.637 -14.521 1.00 97.31 85 MET A O 1
ATOM 682 N N . ASP A 1 86 ? 6.496 -7.365 -12.883 1.00 97.62 86 ASP A N 1
ATOM 683 C CA . ASP A 1 86 ? 7.260 -6.176 -13.260 1.00 97.62 86 ASP A CA 1
ATOM 684 C C . ASP A 1 86 ? 8.754 -6.329 -12.904 1.00 97.62 86 ASP A C 1
ATOM 686 O O . ASP A 1 86 ? 9.612 -5.926 -13.690 1.00 97.62 86 ASP A O 1
ATOM 690 N N . LEU A 1 87 ? 9.099 -6.986 -11.791 1.00 95.12 87 LEU A N 1
ATOM 691 C CA . LEU A 1 87 ? 10.488 -7.303 -11.434 1.00 95.12 87 LEU A CA 1
ATOM 692 C C . LEU A 1 87 ? 11.142 -8.263 -12.435 1.00 95.12 87 LEU A C 1
ATOM 694 O O . LEU A 1 87 ? 12.261 -7.987 -12.866 1.00 95.12 87 LEU A O 1
ATOM 698 N N . GLN A 1 88 ? 10.442 -9.309 -12.887 1.00 96.38 88 GLN A N 1
ATOM 699 C CA . GLN A 1 88 ? 10.913 -10.183 -13.971 1.00 96.38 88 GLN A CA 1
ATOM 700 C C . GLN A 1 88 ? 11.211 -9.382 -15.249 1.00 96.38 88 GLN A C 1
ATOM 702 O O . GLN A 1 88 ? 12.228 -9.612 -15.904 1.00 96.38 88 GLN A O 1
ATOM 707 N N . PHE A 1 89 ? 10.371 -8.397 -15.582 1.00 97.25 89 PHE A N 1
ATOM 708 C CA . PHE A 1 89 ? 10.578 -7.527 -16.743 1.00 97.25 89 PHE A CA 1
ATOM 709 C C . PHE A 1 89 ? 11.759 -6.547 -16.585 1.00 97.25 89 PHE A C 1
ATOM 711 O O . PHE A 1 89 ? 12.464 -6.288 -17.561 1.00 97.25 89 PHE A O 1
ATOM 718 N N . TYR A 1 90 ? 11.991 -5.998 -15.387 1.00 94.81 90 TYR A N 1
ATOM 719 C CA . TYR A 1 90 ? 13.034 -4.987 -15.148 1.00 94.81 90 TYR A CA 1
ATOM 720 C C . TYR A 1 90 ? 14.403 -5.548 -14.729 1.00 94.81 90 TYR A C 1
ATOM 722 O O . TYR A 1 90 ? 15.413 -4.867 -14.917 1.00 94.81 90 TYR A O 1
ATOM 730 N N . LEU A 1 91 ? 14.456 -6.760 -14.167 1.00 89.81 91 LEU A N 1
ATOM 731 C CA . LEU A 1 91 ? 15.664 -7.363 -13.583 1.00 89.81 91 LEU A CA 1
ATOM 732 C C . LEU A 1 91 ? 16.038 -8.737 -14.169 1.00 89.81 91 LEU A C 1
ATOM 734 O O . LEU A 1 91 ? 17.124 -9.239 -13.866 1.00 89.81 91 LEU A O 1
ATOM 738 N N . GLY A 1 92 ? 15.185 -9.315 -15.021 1.00 93.31 92 GLY A N 1
ATOM 739 C CA . GLY A 1 92 ? 15.342 -10.660 -15.583 1.00 93.31 92 GLY A CA 1
ATOM 740 C C . GLY A 1 92 ? 14.713 -11.749 -14.711 1.00 93.31 92 GLY A C 1
ATOM 741 O O . GLY A 1 92 ? 14.306 -11.504 -13.581 1.00 93.31 92 GLY A O 1
ATOM 742 N N . GLU A 1 93 ? 14.625 -12.971 -15.235 1.00 90.31 93 GLU A N 1
ATOM 743 C CA . GLU A 1 93 ? 13.870 -14.068 -14.599 1.00 90.31 93 GLU A CA 1
ATOM 744 C C . GLU A 1 93 ? 14.463 -14.518 -13.258 1.00 90.31 93 GLU A C 1
ATOM 746 O O . GLU A 1 93 ? 13.729 -14.779 -12.311 1.00 90.31 93 GLU A O 1
ATOM 751 N N . ASP A 1 94 ? 15.791 -14.494 -13.139 1.00 86.75 94 ASP A N 1
ATOM 752 C CA . ASP A 1 94 ? 16.533 -14.874 -11.930 1.00 86.75 94 ASP A CA 1
ATOM 753 C C . ASP A 1 94 ? 16.550 -13.780 -10.833 1.00 86.75 94 ASP A C 1
ATOM 755 O O . ASP A 1 94 ? 17.330 -13.847 -9.880 1.00 86.75 94 ASP A O 1
ATOM 759 N N . TRP A 1 95 ? 15.712 -12.737 -10.934 1.00 86.19 95 TRP A N 1
ATOM 760 C CA . TRP A 1 95 ? 15.716 -11.613 -9.984 1.00 86.19 95 TRP A CA 1
ATOM 761 C C . TRP A 1 95 ? 15.541 -12.058 -8.524 1.00 86.19 95 TRP A C 1
ATOM 763 O O . TRP A 1 95 ? 16.158 -11.486 -7.621 1.00 86.19 95 TRP A O 1
ATOM 773 N N . SER A 1 96 ? 14.738 -13.098 -8.298 1.00 79.56 96 SER A N 1
ATOM 774 C CA . SER A 1 96 ? 14.422 -13.654 -6.981 1.00 79.56 96 SER A CA 1
ATOM 775 C C . SER A 1 96 ? 15.589 -14.413 -6.340 1.00 79.56 96 SER A C 1
ATOM 777 O O . SER A 1 96 ? 15.581 -14.600 -5.126 1.00 79.56 96 SER A O 1
ATOM 779 N N . ASN A 1 97 ? 16.611 -14.801 -7.113 1.00 74.94 97 ASN A N 1
ATOM 780 C CA . ASN A 1 97 ? 17.856 -15.394 -6.615 1.00 74.94 97 ASN A CA 1
ATOM 781 C C . ASN A 1 97 ? 18.981 -14.353 -6.559 1.00 74.94 97 ASN A C 1
ATOM 783 O O . ASN A 1 97 ? 19.611 -14.164 -5.515 1.00 74.94 97 ASN A O 1
ATOM 787 N N . LYS A 1 98 ? 19.183 -13.616 -7.659 1.00 70.81 98 LYS A N 1
ATOM 788 C CA . LYS A 1 98 ? 20.233 -12.596 -7.826 1.00 70.81 98 LYS A CA 1
ATOM 789 C C . LYS A 1 98 ? 20.199 -11.491 -6.762 1.00 70.81 98 LYS A C 1
ATOM 791 O O . LYS A 1 98 ? 21.249 -10.945 -6.425 1.00 70.81 98 LYS A O 1
ATOM 796 N N . TYR A 1 99 ? 19.021 -11.166 -6.225 1.00 67.00 99 TYR A N 1
ATOM 797 C CA . TYR A 1 99 ? 18.825 -10.083 -5.253 1.00 67.00 99 TYR A CA 1
ATOM 798 C C . TYR A 1 99 ? 18.268 -10.559 -3.893 1.00 67.00 99 TYR A C 1
ATOM 800 O O . TYR A 1 99 ? 17.635 -9.781 -3.175 1.00 67.00 99 TYR A O 1
ATOM 808 N N . GLN A 1 100 ? 18.505 -11.819 -3.501 1.00 60.56 100 GLN A N 1
ATOM 809 C CA . GLN A 1 100 ? 18.105 -12.301 -2.170 1.00 60.56 100 GLN A CA 1
ATOM 810 C C . GLN A 1 100 ? 18.790 -11.525 -1.028 1.00 60.56 100 GLN A C 1
ATOM 812 O O . GLN A 1 100 ? 19.980 -11.203 -1.131 1.00 60.56 100 GLN A O 1
ATOM 817 N N . PRO A 1 101 ? 18.118 -11.328 0.126 1.00 51.81 101 PRO A N 1
ATOM 818 C CA . PRO A 1 101 ? 18.742 -10.813 1.345 1.00 51.81 101 PRO A CA 1
ATOM 819 C C . PRO A 1 101 ? 19.704 -11.840 1.987 1.00 51.81 101 PRO A C 1
ATOM 821 O O . PRO A 1 101 ? 19.442 -12.385 3.060 1.00 51.81 101 PRO A O 1
ATOM 824 N N . THR A 1 102 ? 20.845 -12.126 1.354 1.00 47.91 102 THR A N 1
ATOM 825 C CA . THR A 1 102 ? 21.914 -12.959 1.946 1.00 47.91 102 THR A CA 1
ATOM 826 C C . THR A 1 102 ? 22.675 -12.190 3.036 1.00 47.91 102 THR A C 1
ATOM 828 O O . THR A 1 102 ? 22.580 -10.965 3.110 1.00 47.91 102 THR A O 1
ATOM 831 N N . LYS A 1 103 ? 23.466 -12.865 3.889 1.00 45.00 103 LYS A N 1
ATOM 832 C CA . LYS A 1 103 ? 24.279 -12.159 4.901 1.00 45.0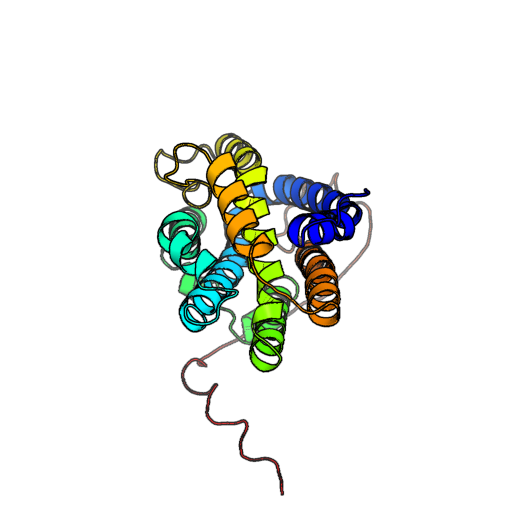0 103 LYS A CA 1
ATOM 833 C C . LYS A 1 103 ? 25.290 -11.207 4.248 1.00 45.00 103 LYS A C 1
ATOM 835 O O . LYS A 1 103 ? 25.282 -10.026 4.563 1.00 45.00 103 LYS A O 1
ATOM 840 N N . ALA A 1 104 ? 26.067 -11.686 3.277 1.00 38.91 104 ALA A N 1
ATOM 841 C CA . ALA A 1 104 ? 27.009 -10.843 2.539 1.00 38.91 104 ALA A CA 1
ATOM 842 C C . ALA A 1 104 ? 26.312 -9.710 1.757 1.00 38.91 104 ALA A C 1
ATOM 844 O O . ALA A 1 104 ? 26.898 -8.650 1.581 1.00 38.91 104 ALA A O 1
ATOM 845 N N . VAL A 1 105 ? 25.056 -9.896 1.327 1.00 38.41 105 VAL A N 1
ATOM 846 C CA . VAL A 1 105 ? 24.240 -8.836 0.707 1.00 38.41 105 VAL A CA 1
ATOM 847 C C . VAL A 1 105 ? 23.735 -7.815 1.733 1.00 38.41 105 VAL A C 1
ATOM 849 O O . VAL A 1 105 ? 23.695 -6.635 1.406 1.00 38.41 105 VAL A O 1
ATOM 852 N N . ARG A 1 106 ? 23.420 -8.206 2.975 1.00 44.03 106 ARG A N 1
ATOM 853 C CA . ARG A 1 106 ? 23.157 -7.249 4.071 1.00 44.03 106 ARG A CA 1
ATOM 854 C C . ARG A 1 106 ? 24.402 -6.422 4.396 1.00 44.03 106 ARG A C 1
ATOM 856 O O . ARG A 1 106 ? 24.302 -5.208 4.519 1.00 44.03 106 ARG A O 1
ATOM 863 N N . ASP A 1 107 ? 25.557 -7.079 4.459 1.00 37.75 107 ASP A N 1
ATOM 864 C CA . ASP A 1 107 ? 26.840 -6.457 4.802 1.00 37.75 107 ASP A CA 1
ATOM 865 C C . ASP A 1 107 ? 27.421 -5.594 3.646 1.00 37.75 107 ASP A C 1
ATOM 867 O O . ASP A 1 107 ? 28.318 -4.785 3.872 1.00 37.75 107 ASP A O 1
ATOM 871 N N . TYR A 1 108 ? 26.919 -5.746 2.408 1.00 34.97 108 TYR A N 1
ATOM 872 C CA . TYR A 1 108 ? 27.369 -5.013 1.207 1.00 34.97 108 TYR A CA 1
ATOM 873 C C . TYR A 1 108 ? 26.344 -3.985 0.680 1.00 34.97 108 TYR A C 1
ATOM 875 O O . TYR A 1 108 ? 26.731 -2.897 0.263 1.00 34.97 108 TYR A O 1
ATOM 883 N N . ILE A 1 109 ? 25.036 -4.275 0.731 1.00 35.88 109 ILE A N 1
ATOM 884 C CA . ILE A 1 109 ? 23.944 -3.369 0.314 1.00 35.88 109 ILE A CA 1
ATOM 885 C C . ILE A 1 109 ? 23.371 -2.662 1.554 1.00 35.88 109 ILE A C 1
ATOM 887 O O . ILE A 1 109 ? 22.212 -2.830 1.944 1.00 35.88 109 ILE A O 1
ATOM 891 N N . ASN A 1 110 ? 24.230 -1.855 2.175 1.00 39.81 110 ASN A N 1
ATOM 892 C CA . ASN A 1 110 ? 24.130 -1.395 3.565 1.00 39.81 110 ASN A CA 1
ATOM 893 C C . ASN A 1 110 ? 22.985 -0.392 3.875 1.00 39.81 110 ASN A C 1
ATOM 895 O O . ASN A 1 110 ? 22.889 0.097 4.995 1.00 39.81 110 ASN A O 1
ATOM 899 N N . LEU A 1 111 ? 22.132 -0.037 2.899 1.00 45.03 111 LEU A N 1
ATOM 900 C CA . LEU A 1 111 ? 21.188 1.097 3.014 1.00 45.03 111 LEU A CA 1
ATOM 901 C C . LEU A 1 111 ? 19.729 0.835 2.601 1.00 45.03 111 LEU A C 1
ATOM 903 O O . LEU A 1 111 ? 18.853 1.578 3.030 1.00 45.03 111 LEU A O 1
ATOM 907 N N . ASN A 1 112 ? 19.430 -0.193 1.795 1.00 49.75 112 ASN A N 1
ATOM 908 C CA . ASN A 1 112 ? 18.066 -0.396 1.264 1.00 49.75 112 ASN A CA 1
ATOM 909 C C . ASN A 1 112 ? 17.401 -1.703 1.734 1.00 49.75 112 ASN A C 1
ATOM 911 O O . ASN A 1 112 ? 16.249 -1.683 2.171 1.00 49.75 112 ASN A O 1
ATOM 915 N N . LEU A 1 113 ? 18.122 -2.832 1.735 1.00 51.75 113 LEU A N 1
ATOM 916 C CA . LEU A 1 113 ? 17.589 -4.102 2.257 1.00 51.75 113 LEU A CA 1
ATOM 917 C C . LEU A 1 113 ? 17.527 -4.139 3.791 1.00 51.75 113 LEU A C 1
ATOM 919 O O . LEU A 1 113 ? 16.627 -4.767 4.345 1.00 51.75 113 LEU A O 1
ATOM 923 N N . GLY A 1 114 ? 18.424 -3.426 4.483 1.00 59.00 114 GLY A N 1
ATOM 924 C CA . GLY A 1 114 ? 18.347 -3.255 5.939 1.00 59.00 114 GLY A CA 1
ATOM 925 C C . GLY A 1 114 ? 17.003 -2.664 6.374 1.00 59.00 114 GLY A C 1
ATOM 926 O O . GLY A 1 114 ? 16.369 -3.177 7.292 1.00 59.00 114 GLY A O 1
ATOM 927 N N . THR A 1 115 ? 16.509 -1.659 5.650 1.00 62.81 115 THR A N 1
ATOM 928 C CA . THR A 1 115 ? 15.236 -0.990 5.945 1.00 62.81 115 THR A CA 1
ATOM 929 C C . THR A 1 115 ? 14.026 -1.889 5.672 1.00 62.81 115 THR A C 1
ATOM 931 O O . THR A 1 115 ? 13.088 -1.886 6.458 1.00 62.81 115 THR A O 1
ATOM 934 N N . VAL A 1 116 ? 14.058 -2.741 4.636 1.00 66.81 116 VAL A N 1
ATOM 935 C CA . VAL A 1 116 ? 13.015 -3.772 4.397 1.00 66.81 116 VAL A CA 1
ATOM 936 C C . VAL A 1 116 ? 12.957 -4.785 5.543 1.00 66.81 116 VAL A C 1
ATOM 938 O O . VAL A 1 116 ? 11.873 -5.150 5.998 1.00 66.81 116 VAL A O 1
ATOM 941 N N . LEU A 1 117 ? 14.114 -5.188 6.073 1.00 70.19 117 LEU A N 1
ATOM 942 C CA . LEU A 1 117 ? 14.188 -6.075 7.236 1.00 70.19 117 LEU A CA 1
ATOM 943 C C . LEU A 1 117 ? 13.724 -5.385 8.529 1.00 70.19 117 LEU A C 1
ATOM 945 O O . LEU A 1 117 ? 13.140 -6.048 9.384 1.00 70.19 117 LEU A O 1
ATOM 949 N N . LEU A 1 118 ? 13.930 -4.070 8.672 1.00 78.25 118 LEU A N 1
ATOM 950 C CA . LEU A 1 118 ? 13.339 -3.282 9.759 1.00 78.25 118 LEU A CA 1
ATOM 951 C C . LEU A 1 118 ? 11.812 -3.182 9.625 1.00 78.25 118 LEU A C 1
ATOM 953 O O . LEU A 1 118 ? 11.128 -3.330 10.631 1.00 78.25 118 LEU A O 1
ATOM 957 N N . TYR A 1 119 ? 11.279 -3.010 8.411 1.00 82.69 119 TYR A N 1
ATOM 958 C CA . TYR A 1 119 ? 9.835 -2.969 8.148 1.00 82.69 119 TYR A CA 1
ATOM 959 C C . TYR A 1 119 ? 9.158 -4.300 8.488 1.00 82.69 119 TYR A C 1
ATOM 961 O O . TYR A 1 119 ? 8.249 -4.325 9.310 1.00 82.69 119 TYR A O 1
ATOM 969 N N . SER A 1 120 ? 9.648 -5.425 7.949 1.00 82.50 120 SER A N 1
ATOM 970 C CA . SER A 1 120 ? 9.100 -6.755 8.271 1.00 82.50 120 SER A CA 1
ATOM 971 C C . SER A 1 120 ? 9.250 -7.092 9.762 1.00 82.50 120 SER A C 1
ATOM 973 O O . SER A 1 120 ? 8.308 -7.595 10.367 1.00 82.50 120 SER A O 1
ATOM 975 N N . ARG A 1 121 ? 10.378 -6.742 10.404 1.00 85.94 121 ARG A N 1
ATOM 976 C CA . ARG A 1 121 ? 10.546 -6.915 11.859 1.00 85.94 121 ARG A CA 1
ATOM 977 C C . ARG A 1 121 ? 9.580 -6.048 12.672 1.00 85.94 121 ARG A C 1
ATOM 979 O O . ARG A 1 121 ? 9.132 -6.497 13.722 1.00 85.94 121 ARG A O 1
ATOM 986 N N . HIS A 1 122 ? 9.286 -4.823 12.235 1.00 91.69 122 HIS A N 1
ATOM 987 C CA . HIS A 1 122 ? 8.313 -3.962 12.910 1.00 91.69 122 HIS A CA 1
ATOM 988 C C . HIS A 1 122 ? 6.902 -4.526 12.766 1.00 91.69 122 HIS A C 1
ATOM 990 O O . HIS A 1 122 ? 6.245 -4.735 13.777 1.00 91.69 122 HIS A O 1
ATOM 996 N N . LEU A 1 123 ? 6.486 -4.883 11.545 1.00 90.69 123 LEU A N 1
ATOM 997 C CA . LEU A 1 123 ? 5.185 -5.510 11.294 1.00 90.69 123 LEU A CA 1
ATOM 998 C C . LEU A 1 123 ? 4.989 -6.778 12.135 1.00 90.69 123 LEU A C 1
ATOM 1000 O O . LEU A 1 123 ? 3.978 -6.880 12.818 1.00 90.69 123 LEU A O 1
ATOM 1004 N N . LYS A 1 124 ? 5.983 -7.673 12.209 1.00 89.56 124 LYS A N 1
ATOM 1005 C CA . LYS A 1 124 ? 5.908 -8.864 13.075 1.00 89.56 124 LYS A CA 1
ATOM 1006 C C . LYS A 1 124 ? 5.761 -8.528 14.559 1.00 89.56 124 LYS A C 1
ATOM 1008 O O . LYS A 1 124 ? 4.919 -9.107 15.229 1.00 89.56 124 LYS A O 1
ATOM 1013 N N . LYS A 1 125 ? 6.476 -7.518 15.062 1.00 95.00 125 LYS A N 1
ATOM 1014 C CA . LYS A 1 125 ? 6.295 -7.026 16.441 1.00 95.00 125 LYS A CA 1
ATOM 1015 C C . LYS A 1 125 ? 4.931 -6.379 16.696 1.00 95.00 125 LYS A C 1
ATOM 1017 O O . LYS A 1 125 ? 4.502 -6.305 17.847 1.00 95.00 125 LYS A O 1
ATOM 1022 N N . LEU A 1 126 ? 4.263 -5.880 15.657 1.00 96.25 126 LEU A N 1
ATOM 1023 C CA . LEU A 1 126 ? 2.879 -5.425 15.746 1.00 96.25 126 LEU A CA 1
ATOM 1024 C C . LEU A 1 126 ? 1.917 -6.619 15.747 1.00 96.25 126 LEU A C 1
ATOM 1026 O O . LEU A 1 126 ? 1.057 -6.666 16.618 1.00 96.25 126 LEU A O 1
ATOM 1030 N N . GLU A 1 127 ? 2.110 -7.608 14.869 1.00 92.75 127 GLU A N 1
ATOM 1031 C CA . GLU A 1 127 ? 1.359 -8.879 14.839 1.00 92.75 127 GLU A CA 1
ATOM 1032 C C . GLU A 1 127 ? 1.421 -9.607 16.196 1.00 92.75 127 GLU A C 1
ATOM 1034 O O . GLU A 1 127 ? 0.384 -9.955 16.753 1.00 92.75 127 GLU A O 1
ATOM 1039 N N . GLU A 1 128 ? 2.620 -9.743 16.772 1.00 93.69 128 GLU A N 1
ATOM 1040 C CA . GLU A 1 128 ? 2.890 -10.330 18.097 1.00 93.69 128 GLU A CA 1
ATOM 1041 C C . GLU A 1 128 ? 2.203 -9.580 19.255 1.00 93.69 128 GLU A C 1
ATOM 1043 O O . GLU A 1 128 ? 1.899 -10.177 20.288 1.00 93.69 128 GLU A O 1
ATOM 1048 N N . LYS A 1 129 ? 1.986 -8.263 19.116 1.00 94.69 129 LYS A N 1
ATOM 1049 C CA . LYS A 1 129 ? 1.444 -7.394 20.176 1.00 94.69 129 LYS A CA 1
ATOM 1050 C C . LYS A 1 129 ? -0.075 -7.243 20.089 1.00 94.69 129 LYS A C 1
ATOM 1052 O O . LYS A 1 129 ? -0.763 -7.355 21.100 1.00 94.69 129 LYS A O 1
ATOM 1057 N N . ASN A 1 130 ? -0.569 -6.873 18.911 1.00 95.25 130 ASN A N 1
ATOM 1058 C CA . ASN A 1 130 ? -1.975 -6.822 18.522 1.00 95.25 130 ASN A CA 1
ATOM 1059 C C . ASN A 1 130 ? -2.034 -6.612 16.989 1.00 95.25 130 ASN A C 1
ATOM 1061 O O . ASN A 1 130 ? -1.686 -5.515 16.530 1.00 95.25 130 ASN A O 1
ATOM 1065 N N . PRO A 1 131 ? -2.518 -7.595 16.202 1.00 94.88 131 PRO A N 1
ATOM 1066 C CA . PRO A 1 131 ? -2.574 -7.525 14.739 1.00 94.88 131 PRO A CA 1
ATOM 1067 C C . PRO A 1 131 ? -3.223 -6.257 14.177 1.00 94.88 131 PRO A C 1
ATOM 1069 O O . PRO A 1 131 ? -2.804 -5.774 13.125 1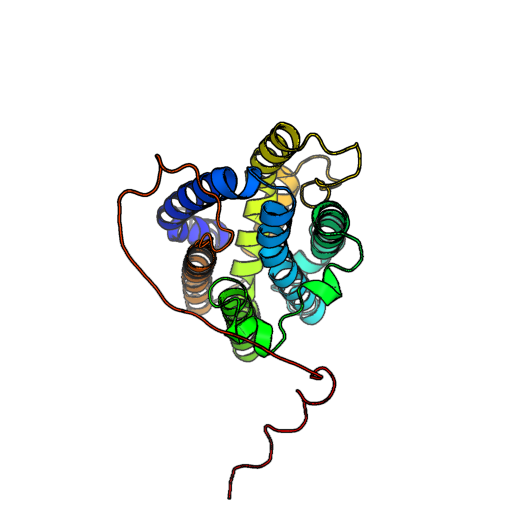.00 94.88 131 PRO A O 1
ATOM 1072 N N . ILE A 1 132 ? -4.183 -5.653 14.892 1.00 96.25 132 ILE A N 1
ATOM 1073 C CA . ILE A 1 132 ? -4.870 -4.421 14.469 1.00 96.25 132 ILE A CA 1
ATOM 1074 C C . ILE A 1 132 ? -3.912 -3.247 14.208 1.00 96.25 132 ILE A C 1
ATOM 1076 O O . ILE A 1 132 ? -4.234 -2.326 13.462 1.00 96.25 132 ILE A O 1
ATOM 1080 N N . LEU A 1 133 ? -2.705 -3.284 14.778 1.00 97.62 133 LEU A N 1
ATOM 1081 C CA . LEU A 1 133 ? -1.681 -2.261 14.581 1.00 97.62 133 LEU A CA 1
ATOM 1082 C C . LEU A 1 133 ? -1.001 -2.341 13.199 1.00 97.62 133 LEU A C 1
ATOM 1084 O O . LEU A 1 133 ? -0.381 -1.364 12.782 1.00 97.62 133 LEU A O 1
ATOM 1088 N N . VAL A 1 134 ? -1.170 -3.436 12.443 1.00 97.56 134 VAL A N 1
ATOM 1089 C CA . VAL A 1 134 ? -0.753 -3.526 11.027 1.00 97.56 134 VAL A CA 1
ATOM 1090 C C . VAL A 1 134 ? -1.779 -2.890 10.074 1.00 97.56 134 VAL A C 1
ATOM 1092 O O . VAL A 1 134 ? -1.406 -2.422 8.997 1.00 97.56 134 VAL A O 1
ATOM 1095 N N . LEU A 1 135 ? -3.048 -2.751 10.482 1.00 97.50 135 LEU A N 1
ATOM 1096 C CA . LEU A 1 135 ? -4.103 -2.082 9.706 1.00 97.50 135 LEU A CA 1
ATOM 1097 C C . LEU A 1 135 ? -3.694 -0.724 9.081 1.00 97.50 135 LEU A C 1
ATOM 1099 O O . LEU A 1 135 ? -3.941 -0.536 7.884 1.00 97.50 135 LEU A O 1
ATOM 1103 N N . PRO A 1 136 ? -3.039 0.220 9.799 1.00 98.06 136 PRO A N 1
ATOM 1104 C CA . PRO A 1 136 ? -2.561 1.468 9.199 1.00 98.06 136 PRO A CA 1
ATOM 1105 C C . PRO A 1 136 ? -1.555 1.263 8.058 1.00 98.06 136 PRO A C 1
ATOM 1107 O O . PRO A 1 136 ? -1.558 2.043 7.106 1.00 98.06 136 PRO A O 1
ATOM 1110 N N . TYR A 1 137 ? -0.719 0.224 8.104 1.00 97.44 137 TYR A N 1
ATOM 1111 C CA . TYR A 1 137 ? 0.241 -0.077 7.039 1.00 97.44 137 TYR A CA 1
ATOM 1112 C C . TYR A 1 137 ? -0.478 -0.562 5.781 1.00 97.44 137 TYR A C 1
ATOM 1114 O O . TYR A 1 137 ? -0.242 -0.013 4.703 1.00 97.44 137 TYR A O 1
ATOM 1122 N N . CYS A 1 138 ? -1.431 -1.490 5.925 1.00 97.25 138 CYS A N 1
ATOM 1123 C CA . CYS A 1 138 ? -2.314 -1.905 4.834 1.00 97.25 138 CYS A CA 1
ATOM 1124 C C . CYS A 1 138 ? -3.030 -0.692 4.217 1.00 97.25 138 CYS A C 1
ATOM 1126 O O . CYS A 1 138 ? -2.946 -0.469 3.008 1.00 97.25 138 CYS A O 1
ATOM 1128 N N . PHE A 1 139 ? -3.675 0.134 5.048 1.00 97.81 139 PHE A N 1
ATOM 1129 C CA . PHE A 1 139 ? -4.404 1.320 4.600 1.00 97.81 139 PHE A CA 1
ATOM 1130 C C . PHE A 1 139 ? -3.525 2.287 3.799 1.00 97.81 139 PHE A C 1
ATOM 1132 O O . PHE A 1 139 ? -3.845 2.586 2.648 1.00 97.81 139 PHE A O 1
ATOM 1139 N N . HIS A 1 140 ? -2.413 2.772 4.361 1.00 97.00 140 HIS A N 1
ATOM 1140 C CA . HIS A 1 140 ? -1.615 3.814 3.703 1.00 97.00 140 HIS A CA 1
ATOM 1141 C C . HIS A 1 140 ? -0.913 3.311 2.436 1.00 97.00 140 HIS A C 1
ATOM 1143 O O . HIS A 1 140 ? -0.847 4.055 1.457 1.00 97.00 140 HIS A O 1
ATOM 1149 N N . MET A 1 141 ? -0.456 2.054 2.405 1.00 94.94 141 MET A N 1
ATOM 1150 C CA . MET A 1 141 ? 0.211 1.480 1.230 1.00 94.94 141 MET A CA 1
ATOM 1151 C C . MET A 1 141 ? -0.761 1.299 0.054 1.00 94.94 141 MET A C 1
ATOM 1153 O O . MET A 1 141 ? -0.515 1.835 -1.034 1.00 94.94 141 MET A O 1
ATOM 1157 N N . TYR A 1 142 ? -1.912 0.650 0.271 1.00 96.38 142 TYR A N 1
ATOM 1158 C CA . TYR A 1 142 ? -2.918 0.494 -0.786 1.00 96.38 142 TYR A CA 1
ATOM 1159 C C . TYR A 1 142 ? -3.530 1.834 -1.208 1.00 96.38 142 TYR A C 1
ATOM 1161 O O . TYR A 1 142 ? -3.711 2.070 -2.404 1.00 96.38 142 TYR A O 1
ATOM 1169 N N . MET A 1 143 ? -3.781 2.759 -0.274 1.00 95.75 143 MET A N 1
ATOM 1170 C CA . MET A 1 143 ? -4.254 4.107 -0.610 1.00 95.75 143 MET A CA 1
ATOM 1171 C C . MET A 1 143 ? -3.247 4.877 -1.476 1.00 95.75 143 MET A C 1
ATOM 1173 O O . MET A 1 143 ? -3.667 5.548 -2.424 1.00 95.75 143 MET A O 1
ATOM 1177 N N . ALA A 1 144 ? -1.940 4.748 -1.217 1.00 92.19 144 ALA A N 1
ATOM 1178 C CA . ALA A 1 144 ? -0.897 5.358 -2.040 1.00 92.19 144 ALA A CA 1
ATOM 1179 C C . ALA A 1 144 ? -0.890 4.796 -3.473 1.00 92.19 144 ALA A C 1
ATOM 1181 O O . ALA A 1 144 ? -0.879 5.573 -4.431 1.00 92.19 144 ALA A O 1
ATOM 1182 N N . MET A 1 145 ? -0.987 3.474 -3.654 1.00 93.06 145 MET A N 1
ATOM 1183 C CA . MET A 1 145 ? -1.072 2.873 -4.996 1.00 93.06 145 MET A CA 1
ATOM 1184 C C . MET A 1 145 ? -2.374 3.239 -5.719 1.00 93.06 145 MET A C 1
ATOM 1186 O O . MET A 1 145 ? -2.344 3.633 -6.887 1.00 93.06 145 MET A O 1
ATOM 1190 N N . LEU A 1 146 ? -3.514 3.183 -5.027 1.00 94.25 146 LEU A N 1
ATOM 1191 C CA . LEU A 1 146 ? -4.822 3.475 -5.610 1.00 94.25 146 LEU A CA 1
ATOM 1192 C C . LEU A 1 146 ? -5.025 4.960 -5.945 1.00 94.25 146 LEU A C 1
ATOM 1194 O O . LEU A 1 146 ? -5.870 5.262 -6.789 1.00 94.25 146 LEU A O 1
ATOM 1198 N N . ALA A 1 147 ? -4.315 5.889 -5.294 1.00 89.75 147 ALA A N 1
ATOM 1199 C CA . ALA A 1 147 ? -4.388 7.327 -5.573 1.00 89.75 147 ALA A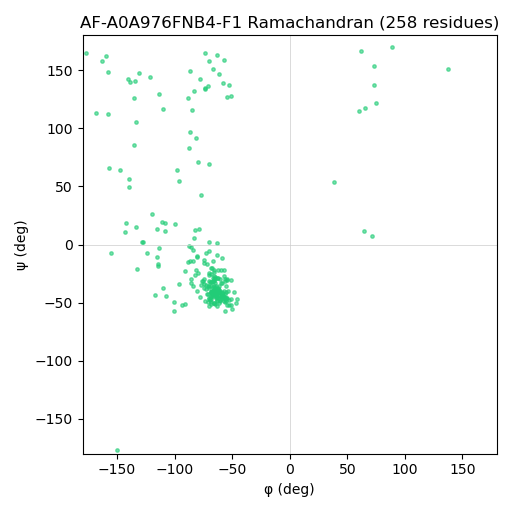 CA 1
ATOM 1200 C C . ALA A 1 147 ? -3.210 7.832 -6.429 1.00 89.75 147 ALA A C 1
ATOM 1202 O O . ALA A 1 147 ? -3.424 8.384 -7.509 1.00 89.75 147 ALA A O 1
ATOM 1203 N N . GLY A 1 148 ? -1.972 7.626 -5.973 1.00 85.06 148 GLY A N 1
ATOM 1204 C CA . GLY A 1 148 ? -0.750 8.121 -6.615 1.00 85.06 148 GLY A CA 1
ATOM 1205 C C . GLY A 1 148 ? -0.247 7.255 -7.773 1.00 85.06 148 GLY A C 1
ATOM 1206 O O . GLY A 1 148 ? 0.363 7.777 -8.708 1.00 85.06 148 GLY A O 1
ATOM 1207 N N . GLY A 1 149 ? -0.555 5.952 -7.787 1.00 89.12 149 GLY A N 1
ATOM 1208 C CA . GLY A 1 149 ? -0.044 5.006 -8.789 1.00 89.12 149 GLY A CA 1
ATOM 1209 C C . GLY A 1 149 ? -0.357 5.384 -10.243 1.00 89.12 149 GLY A C 1
ATOM 1210 O O . GLY A 1 149 ? 0.436 5.100 -11.135 1.00 89.12 149 GLY A O 1
ATOM 1211 N N . THR A 1 150 ? -1.445 6.119 -10.503 1.00 89.75 150 THR A N 1
ATOM 1212 C CA . THR A 1 150 ? -1.766 6.636 -11.852 1.00 89.75 150 THR A CA 1
ATOM 1213 C C . THR A 1 150 ? -0.757 7.682 -12.349 1.00 89.75 150 THR A C 1
ATOM 1215 O O . THR A 1 150 ? -0.506 7.767 -13.552 1.00 89.75 150 THR A O 1
ATOM 1218 N N . MET A 1 151 ? -0.163 8.475 -11.451 1.00 90.94 151 MET A N 1
ATOM 1219 C CA . MET A 1 151 ? 0.903 9.423 -11.791 1.00 90.94 151 MET A CA 1
ATOM 1220 C C . MET A 1 151 ? 2.209 8.668 -12.068 1.00 90.94 151 MET A C 1
ATOM 1222 O O . MET A 1 151 ? 2.796 8.841 -13.137 1.00 90.94 151 MET A O 1
ATOM 1226 N N . ILE A 1 152 ? 2.590 7.743 -11.180 1.00 91.94 152 ILE A N 1
ATOM 1227 C CA . ILE A 1 152 ? 3.815 6.939 -11.322 1.00 91.94 152 ILE A CA 1
ATOM 1228 C C . ILE A 1 152 ? 3.775 6.117 -12.622 1.00 91.94 152 ILE A C 1
ATOM 1230 O O . ILE A 1 152 ? 4.712 6.181 -13.414 1.00 91.94 152 ILE A O 1
ATOM 1234 N N . LYS A 1 153 ? 2.648 5.457 -12.926 1.00 94.69 153 LYS A N 1
ATOM 1235 C CA . LYS A 1 153 ? 2.416 4.719 -14.183 1.00 94.69 153 LYS A CA 1
ATOM 1236 C C . LYS A 1 153 ? 2.672 5.565 -15.436 1.00 94.69 153 LYS A C 1
ATOM 1238 O O . LYS A 1 153 ? 3.235 5.064 -16.408 1.00 94.69 153 LYS A O 1
ATOM 1243 N N . LYS A 1 154 ? 2.274 6.845 -15.429 1.00 94.38 154 LYS A N 1
ATOM 1244 C CA . LYS A 1 154 ? 2.521 7.775 -16.547 1.00 94.38 154 LYS A CA 1
ATOM 1245 C C . LYS A 1 154 ? 4.006 8.113 -16.685 1.00 94.38 154 LYS A C 1
ATOM 1247 O O . LYS A 1 154 ? 4.497 8.147 -17.811 1.00 94.38 154 LYS A O 1
ATOM 1252 N N . LEU A 1 155 ? 4.716 8.323 -15.574 1.00 94.12 155 LEU A N 1
ATOM 1253 C CA . LEU A 1 155 ? 6.162 8.572 -15.586 1.00 94.12 155 LEU A CA 1
ATOM 1254 C C . LEU A 1 155 ? 6.939 7.343 -16.082 1.00 94.12 155 LEU A C 1
ATOM 1256 O O . LEU A 1 155 ? 7.704 7.461 -17.033 1.00 94.12 155 LEU A O 1
ATOM 1260 N N . VAL A 1 156 ? 6.672 6.155 -15.52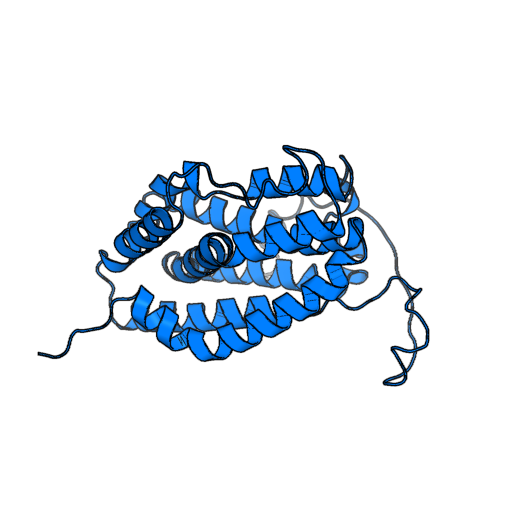9 1.00 95.38 156 VAL A N 1
ATOM 1261 C CA . VAL A 1 156 ? 7.311 4.890 -15.943 1.00 95.38 156 VAL A CA 1
ATOM 1262 C C . VAL A 1 156 ? 7.051 4.604 -17.428 1.00 95.38 156 VAL A C 1
ATOM 1264 O O . VAL A 1 156 ? 7.987 4.296 -18.171 1.00 95.38 156 VAL A O 1
ATOM 1267 N N . LYS A 1 157 ? 5.807 4.786 -17.907 1.00 96.19 157 LYS A N 1
ATOM 1268 C CA . LYS A 1 157 ? 5.481 4.628 -19.336 1.00 96.19 157 LYS A CA 1
ATOM 1269 C C . LYS A 1 157 ? 6.227 5.634 -20.221 1.00 96.19 157 LYS A C 1
ATOM 1271 O O . LYS A 1 157 ? 6.657 5.251 -21.306 1.00 96.19 157 LYS A O 1
ATOM 1276 N N . LYS A 1 158 ? 6.406 6.883 -19.771 1.00 96.00 158 LYS A N 1
ATOM 1277 C CA . LYS A 1 158 ? 7.159 7.917 -20.504 1.00 96.00 158 LYS A CA 1
ATOM 1278 C C . LYS A 1 158 ? 8.659 7.607 -20.569 1.00 96.00 158 LYS A C 1
ATOM 1280 O O . LYS A 1 158 ? 9.237 7.748 -21.639 1.00 96.00 158 LYS A O 1
ATOM 1285 N N . SER A 1 159 ? 9.278 7.201 -19.459 1.00 95.81 159 SER A N 1
ATOM 1286 C CA . SER A 1 159 ? 10.734 7.002 -19.391 1.00 95.81 159 SER A CA 1
ATOM 1287 C C . SER A 1 159 ? 11.207 5.706 -20.049 1.00 95.81 159 SER A C 1
ATOM 1289 O O . SER A 1 159 ? 12.288 5.677 -20.627 1.00 95.81 159 SER A O 1
ATOM 1291 N N . PHE A 1 160 ? 10.421 4.626 -19.973 1.00 96.19 160 PHE A N 1
ATOM 1292 C CA . PHE A 1 160 ? 10.882 3.290 -20.378 1.00 96.19 160 PHE A CA 1
ATOM 1293 C C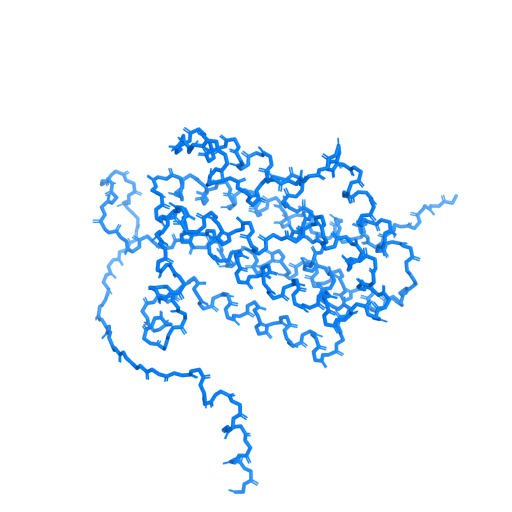 . PHE A 1 160 ? 10.160 2.668 -21.573 1.00 96.19 160 PHE A C 1
ATOM 1295 O O . PHE A 1 160 ? 10.629 1.625 -22.044 1.00 96.19 160 PHE A O 1
ATOM 1302 N N . ALA A 1 161 ? 9.046 3.270 -22.014 1.00 96.44 161 ALA A N 1
ATOM 1303 C CA . ALA A 1 161 ? 8.177 2.794 -23.094 1.00 96.44 161 ALA A CA 1
ATOM 1304 C C . ALA A 1 161 ? 7.985 1.257 -23.107 1.00 96.44 161 ALA A C 1
ATOM 1306 O O . ALA A 1 161 ? 8.282 0.609 -24.114 1.00 96.44 161 ALA A O 1
ATOM 1307 N N . PRO A 1 162 ? 7.559 0.637 -21.986 1.00 95.88 162 PRO A N 1
ATOM 1308 C CA . PRO A 1 162 ? 7.424 -0.811 -21.922 1.00 95.88 162 PRO A CA 1
ATOM 1309 C C . PRO A 1 162 ? 6.294 -1.302 -22.851 1.00 95.88 162 PRO A C 1
ATOM 1311 O O . PRO A 1 162 ? 5.329 -0.559 -23.074 1.00 95.88 162 PRO A O 1
ATOM 1314 N N . PRO A 1 163 ? 6.386 -2.539 -23.380 1.00 95.81 163 PRO A N 1
ATOM 1315 C CA . PRO A 1 163 ? 5.315 -3.151 -24.161 1.00 95.81 163 PRO A CA 1
ATOM 1316 C C . PRO A 1 163 ? 3.993 -3.229 -23.393 1.00 95.81 163 PRO A C 1
ATOM 1318 O O . PRO A 1 163 ? 3.962 -3.230 -22.161 1.00 95.81 163 PRO A O 1
ATOM 1321 N N . GLU A 1 164 ? 2.890 -3.353 -24.127 1.00 92.31 164 GLU A N 1
ATOM 1322 C CA . GLU A 1 164 ? 1.582 -3.602 -23.526 1.00 92.31 164 GLU A CA 1
ATOM 1323 C C . GLU A 1 164 ? 1.590 -4.897 -22.690 1.00 92.31 164 GLU A C 1
ATOM 1325 O O . GLU A 1 164 ? 2.239 -5.882 -23.046 1.00 92.31 164 GLU A O 1
ATOM 1330 N N . GLY A 1 165 ? 0.938 -4.859 -21.523 1.00 91.31 165 GLY A N 1
ATOM 1331 C CA . GLY A 1 165 ? 0.951 -5.951 -20.541 1.00 91.31 165 GLY A CA 1
ATOM 1332 C C . GLY A 1 165 ? 2.271 -6.166 -19.780 1.00 91.31 165 GLY A C 1
ATOM 1333 O O . GLY A 1 165 ? 2.391 -7.162 -19.071 1.00 91.31 165 GLY A O 1
ATOM 1334 N N . LYS A 1 166 ? 3.285 -5.291 -19.907 1.00 94.94 166 LYS A N 1
ATOM 1335 C CA . LYS A 1 166 ? 4.594 -5.470 -19.242 1.00 94.94 166 LYS A CA 1
ATOM 1336 C C . LYS A 1 166 ? 5.077 -4.216 -18.504 1.00 94.94 166 LYS A C 1
ATOM 1338 O O . LYS A 1 166 ? 4.808 -3.094 -18.925 1.00 94.94 166 LYS A O 1
ATOM 1343 N N . GLY A 1 167 ? 5.802 -4.413 -17.399 1.00 95.12 167 GLY A N 1
ATOM 1344 C CA . GLY A 1 167 ? 6.485 -3.357 -16.635 1.00 95.12 167 GLY A CA 1
ATOM 1345 C C . GLY A 1 167 ? 5.585 -2.300 -15.976 1.00 95.12 167 GLY A C 1
ATOM 1346 O O . GLY A 1 167 ? 6.078 -1.254 -15.563 1.00 95.12 167 GLY A O 1
ATOM 1347 N N . LEU A 1 168 ? 4.270 -2.515 -15.924 1.00 96.88 168 LEU A N 1
ATOM 1348 C CA . LEU A 1 168 ? 3.282 -1.582 -15.365 1.00 96.88 168 LEU A CA 1
ATOM 1349 C C . LEU A 1 168 ? 2.140 -2.309 -14.626 1.00 96.88 168 LEU A C 1
ATOM 1351 O O . LEU A 1 168 ? 1.122 -1.680 -14.315 1.00 96.88 168 LEU A O 1
ATOM 1355 N N . ASN A 1 169 ? 2.276 -3.617 -14.389 1.00 96.88 169 ASN A N 1
ATOM 1356 C CA . ASN A 1 169 ? 1.239 -4.495 -13.847 1.00 96.88 169 ASN A CA 1
ATOM 1357 C C . ASN A 1 169 ? 0.857 -4.112 -12.415 1.00 96.88 169 ASN A C 1
ATOM 1359 O O . ASN A 1 169 ? -0.326 -4.071 -12.079 1.00 96.88 169 ASN A O 1
ATOM 1363 N N . CYS A 1 170 ? 1.824 -3.716 -11.585 1.00 95.50 170 CYS A N 1
ATOM 1364 C CA . CYS A 1 170 ? 1.548 -3.224 -10.233 1.00 95.50 170 CYS A CA 1
ATOM 1365 C C . CYS A 1 170 ? 0.630 -1.981 -10.208 1.00 95.50 170 CYS A C 1
ATOM 1367 O O . CYS A 1 170 ? -0.064 -1.758 -9.217 1.00 95.50 170 CYS A O 1
ATOM 1369 N N . PHE A 1 171 ? 0.547 -1.218 -11.308 1.00 94.94 171 PHE A N 1
ATOM 1370 C CA . PHE A 1 171 ? -0.372 -0.084 -11.480 1.00 94.94 171 PHE A CA 1
ATOM 1371 C C . PHE A 1 171 ? -1.639 -0.426 -12.293 1.00 94.94 171 PHE A C 1
ATOM 1373 O O . PHE A 1 171 ? -2.288 0.477 -12.839 1.00 94.94 171 PHE A O 1
ATOM 1380 N N . VAL A 1 172 ? -1.982 -1.705 -12.456 1.00 92.75 172 VAL A N 1
ATOM 1381 C CA . VAL A 1 172 ? -3.242 -2.174 -13.056 1.00 92.75 172 VAL A CA 1
ATOM 1382 C C . VAL A 1 172 ? -4.105 -2.795 -11.959 1.00 92.75 172 VAL A C 1
ATOM 1384 O O . VAL A 1 172 ? -3.747 -3.813 -11.380 1.00 92.75 172 VAL A O 1
ATOM 1387 N N . PHE A 1 173 ? -5.260 -2.185 -11.704 1.00 92.81 173 PHE A N 1
ATOM 1388 C CA . PHE A 1 173 ? -6.328 -2.751 -10.883 1.00 92.81 173 PHE A CA 1
ATOM 1389 C C . PHE A 1 173 ? -7.520 -3.006 -11.805 1.00 92.81 173 PHE A C 1
ATOM 1391 O O . PHE A 1 173 ? -7.918 -2.084 -12.523 1.00 92.81 173 PHE A O 1
ATOM 1398 N N . ASP A 1 174 ? -8.090 -4.211 -11.785 1.00 90.75 174 ASP A N 1
ATOM 1399 C CA . ASP A 1 174 ? -9.279 -4.535 -12.581 1.00 90.75 174 ASP A CA 1
ATOM 1400 C C . ASP A 1 174 ? -10.551 -4.011 -11.894 1.00 90.75 174 ASP A C 1
ATOM 1402 O O . ASP A 1 174 ? -11.335 -4.744 -11.296 1.00 90.75 174 ASP A O 1
ATOM 1406 N N . VAL A 1 175 ? -10.712 -2.683 -11.899 1.00 91.75 175 VAL A N 1
ATOM 1407 C CA . VAL A 1 175 ? -11.881 -2.008 -11.328 1.00 91.75 175 VAL A CA 1
ATOM 1408 C C . VAL A 1 175 ? -12.380 -0.867 -12.195 1.00 91.75 175 VAL A C 1
ATOM 1410 O O . VAL A 1 175 ? -11.625 -0.016 -12.664 1.00 91.75 175 VAL A O 1
ATOM 1413 N N . LYS A 1 176 ? -13.709 -0.760 -12.278 1.00 90.19 176 LYS A N 1
ATOM 1414 C CA . LYS A 1 176 ? -14.409 0.357 -12.932 1.00 90.19 176 LYS A CA 1
ATOM 1415 C C . LYS A 1 176 ? -14.137 1.713 -12.261 1.00 90.19 176 LYS A C 1
ATOM 1417 O O . LYS A 1 176 ? -14.329 2.751 -12.885 1.00 90.19 176 LYS A O 1
ATOM 1422 N N . SER A 1 177 ? -13.725 1.730 -10.988 1.00 93.88 177 SER A N 1
ATOM 1423 C CA . SER A 1 177 ? -13.397 2.960 -10.259 1.00 93.88 177 SER A CA 1
ATOM 1424 C C . SER A 1 177 ? -12.470 2.706 -9.069 1.00 93.88 177 SER A C 1
ATOM 1426 O O . SER A 1 177 ? -12.888 2.164 -8.045 1.00 93.88 177 SER A O 1
ATOM 1428 N N . THR A 1 178 ? -11.228 3.199 -9.142 1.00 93.38 178 THR A N 1
ATOM 1429 C CA . THR A 1 178 ? -10.327 3.214 -7.973 1.00 93.38 178 THR A CA 1
ATOM 1430 C C . THR A 1 178 ? -10.838 4.140 -6.866 1.00 93.38 178 THR A C 1
ATOM 1432 O O . THR A 1 178 ? -10.472 3.954 -5.711 1.00 93.38 178 THR A O 1
ATOM 1435 N N . LYS A 1 179 ? -11.706 5.123 -7.175 1.00 95.12 179 LYS A N 1
ATOM 1436 C CA . LYS A 1 179 ? -12.377 5.931 -6.143 1.00 95.12 179 LYS A CA 1
ATOM 1437 C C . LYS A 1 179 ? -13.320 5.065 -5.314 1.00 95.12 179 LYS A C 1
ATOM 1439 O O . LYS A 1 179 ? -13.206 5.101 -4.098 1.00 95.12 179 LYS A O 1
ATOM 1444 N N . ALA A 1 180 ? -14.189 4.286 -5.963 1.00 96.38 180 ALA A N 1
ATOM 1445 C CA . ALA A 1 180 ? -15.108 3.391 -5.262 1.00 96.38 180 ALA A CA 1
ATOM 1446 C C . ALA A 1 180 ? -14.332 2.412 -4.369 1.00 96.38 180 ALA A C 1
ATOM 1448 O O . ALA A 1 180 ? -14.591 2.362 -3.177 1.00 96.38 180 ALA A O 1
ATOM 1449 N N . LEU A 1 181 ? -13.291 1.765 -4.905 1.00 96.25 181 LEU A N 1
ATOM 1450 C CA . LEU A 1 181 ? -12.434 0.848 -4.146 1.00 96.25 181 LEU A CA 1
ATOM 1451 C C . LEU A 1 181 ? -11.766 1.506 -2.919 1.00 96.25 181 LEU A C 1
ATOM 1453 O O . LEU A 1 181 ? -11.794 0.937 -1.831 1.00 96.25 181 LEU A O 1
ATOM 1457 N N . ARG A 1 182 ? -11.226 2.730 -3.052 1.00 96.88 182 ARG A N 1
ATOM 1458 C CA . ARG A 1 182 ? -10.685 3.496 -1.906 1.00 96.88 182 ARG A CA 1
ATOM 1459 C C . ARG A 1 182 ? -11.753 3.911 -0.896 1.00 96.88 182 ARG A C 1
ATOM 1461 O O . ARG A 1 182 ? -11.414 4.157 0.254 1.00 96.88 182 ARG A O 1
ATOM 1468 N N . ASP A 1 183 ? -13.002 4.080 -1.314 1.00 97.69 183 ASP A N 1
ATOM 1469 C CA . ASP A 1 183 ? -14.095 4.474 -0.424 1.00 97.69 183 ASP A CA 1
ATOM 1470 C C . ASP A 1 183 ? -14.693 3.251 0.294 1.00 97.69 183 ASP A C 1
ATOM 1472 O O . ASP A 1 183 ? -14.953 3.342 1.489 1.00 97.69 183 ASP A O 1
ATOM 1476 N N . THR A 1 184 ? -14.779 2.089 -0.367 1.00 97.50 184 THR A N 1
ATOM 1477 C CA . THR A 1 184 ? -15.071 0.788 0.262 1.00 97.50 184 THR A CA 1
ATOM 1478 C C . THR A 1 184 ? -14.004 0.419 1.291 1.00 97.50 184 THR A C 1
ATOM 1480 O O . THR A 1 184 ? -14.340 0.115 2.426 1.00 97.50 184 THR A O 1
ATOM 1483 N N . MET A 1 185 ? -12.713 0.536 0.950 1.00 97.44 185 MET A N 1
ATOM 1484 C CA . MET A 1 185 ? -11.623 0.241 1.893 1.00 97.44 185 MET A CA 1
ATOM 1485 C C . MET A 1 185 ? -11.682 1.117 3.157 1.00 97.44 185 MET A C 1
ATOM 1487 O O . MET A 1 185 ? -11.335 0.651 4.236 1.00 97.44 185 MET A O 1
ATOM 1491 N N . LYS A 1 186 ? -12.138 2.375 3.045 1.00 98.06 186 LYS A N 1
ATOM 1492 C CA . LYS A 1 186 ? -12.402 3.221 4.220 1.00 98.06 186 LYS A CA 1
ATOM 1493 C C . LYS A 1 186 ? -13.624 2.748 4.983 1.00 98.06 186 LYS A C 1
ATOM 1495 O O . LYS A 1 186 ? -13.518 2.574 6.181 1.00 98.06 186 LYS A O 1
ATOM 1500 N N . ALA A 1 187 ? -14.751 2.514 4.308 1.00 97.62 187 ALA A N 1
ATOM 1501 C CA . ALA A 1 187 ? -15.982 2.068 4.957 1.00 97.62 187 ALA A CA 1
ATOM 1502 C C . ALA A 1 187 ? -15.771 0.779 5.770 1.00 97.62 187 ALA A C 1
ATOM 1504 O O . ALA A 1 187 ? -16.234 0.701 6.899 1.00 97.62 187 ALA A O 1
ATOM 1505 N N . ASN A 1 188 ? -14.994 -0.171 5.245 1.00 96.75 188 ASN A N 1
ATOM 1506 C CA . ASN A 1 188 ? -14.666 -1.429 5.920 1.00 96.75 188 ASN A CA 1
ATOM 1507 C C . ASN A 1 188 ? -13.768 -1.243 7.165 1.00 96.75 188 ASN A C 1
ATOM 1509 O O . ASN A 1 188 ? -13.728 -2.124 8.014 1.00 96.75 188 ASN A O 1
ATOM 1513 N N . ILE A 1 189 ? -13.060 -0.112 7.283 1.00 97.12 189 ILE A N 1
ATOM 1514 C CA . ILE A 1 189 ? -12.281 0.282 8.471 1.00 97.12 189 ILE A CA 1
ATOM 1515 C C . ILE A 1 189 ? -13.157 1.119 9.416 1.00 97.12 189 ILE A C 1
ATOM 1517 O O . ILE A 1 189 ? -13.283 0.824 10.595 1.00 97.12 189 ILE A O 1
ATOM 1521 N N . ASP A 1 190 ? -13.806 2.156 8.891 1.00 97.56 190 ASP A N 1
ATOM 1522 C CA . ASP A 1 190 ? -14.578 3.149 9.644 1.00 97.56 190 ASP A CA 1
ATOM 1523 C C . ASP A 1 190 ? -15.922 2.624 10.192 1.00 97.56 190 ASP A C 1
ATOM 1525 O O . ASP A 1 190 ? -16.587 3.343 10.936 1.00 97.56 190 ASP A O 1
ATOM 1529 N N . ALA A 1 191 ? -16.333 1.404 9.823 1.00 95.62 191 ALA A N 1
ATOM 1530 C CA . ALA A 1 191 ? -17.531 0.734 10.338 1.00 95.62 191 ALA A CA 1
ATOM 1531 C C . ALA A 1 191 ? -17.302 -0.065 11.634 1.00 95.62 191 ALA A C 1
ATOM 1533 O O . ALA A 1 191 ? -18.283 -0.457 12.265 1.00 95.62 191 ALA A O 1
ATOM 1534 N N . LEU A 1 192 ? -16.048 -0.330 12.012 1.00 94.25 192 LEU A N 1
ATOM 1535 C CA . LEU A 1 192 ? -15.719 -1.176 13.161 1.00 94.25 192 LEU A CA 1
ATOM 1536 C C . LEU A 1 192 ? -15.698 -0.363 14.459 1.00 94.25 192 LEU A C 1
ATOM 1538 O O . LEU A 1 192 ? -15.349 0.822 14.452 1.00 94.25 192 LEU A O 1
ATOM 1542 N N . ASP A 1 193 ? -16.035 -1.002 15.581 1.00 93.31 193 ASP A N 1
ATOM 1543 C CA . ASP A 1 193 ? -15.861 -0.377 16.891 1.00 93.31 193 ASP A CA 1
ATOM 1544 C C . ASP A 1 193 ? -14.416 -0.559 17.377 1.00 93.31 193 ASP A C 1
ATOM 1546 O O . ASP A 1 193 ? -13.844 -1.648 17.328 1.00 93.31 193 ASP A O 1
ATOM 1550 N N . TYR A 1 194 ? -13.816 0.530 17.846 1.00 93.62 194 TYR A N 1
ATOM 1551 C CA . TYR A 1 194 ? -12.461 0.546 18.390 1.00 93.62 194 TYR A CA 1
ATOM 1552 C C . TYR A 1 194 ? -12.479 1.343 19.693 1.00 93.62 194 TYR A C 1
ATOM 1554 O O . TYR A 1 194 ? -13.089 2.417 19.764 1.00 93.62 194 TYR A O 1
ATOM 1562 N N . ASP A 1 195 ? -11.731 0.897 20.699 1.00 94.00 195 ASP A N 1
ATOM 1563 C CA . ASP A 1 195 ? -11.472 1.722 21.874 1.00 94.00 195 ASP A CA 1
ATOM 1564 C C . ASP A 1 195 ? -10.546 2.910 21.540 1.00 94.00 195 ASP A C 1
ATOM 1566 O O . ASP A 1 195 ? -9.789 2.912 20.562 1.00 94.00 195 ASP A O 1
ATOM 1570 N N . GLU A 1 196 ? -10.608 3.956 22.363 1.00 95.25 196 GLU A N 1
ATOM 1571 C CA . GLU A 1 196 ? -9.863 5.197 22.129 1.00 95.25 196 GLU A CA 1
ATOM 1572 C C . GLU A 1 196 ? -8.338 5.047 22.278 1.00 95.25 196 GLU A C 1
ATOM 1574 O O . GLU A 1 196 ? -7.600 5.861 21.720 1.00 95.25 196 GLU A O 1
ATOM 1579 N N . GLU A 1 197 ? -7.825 4.024 22.973 1.00 96.69 197 GLU A N 1
ATOM 1580 C CA . GLU A 1 197 ? -6.378 3.786 23.058 1.00 96.69 197 GLU A CA 1
ATOM 1581 C C . GLU A 1 197 ? -5.859 3.067 21.806 1.00 96.69 197 GLU A C 1
ATOM 1583 O O . GLU A 1 197 ? -4.832 3.464 21.249 1.00 96.69 197 GLU A O 1
ATOM 1588 N N . ILE A 1 198 ? -6.600 2.090 21.278 1.00 96.62 198 ILE A N 1
ATOM 1589 C CA . ILE A 1 198 ? -6.308 1.471 19.980 1.00 96.62 198 ILE A CA 1
ATOM 1590 C C . ILE A 1 198 ? -6.426 2.491 18.838 1.00 96.62 198 ILE A C 1
ATOM 1592 O O . ILE A 1 198 ? -5.535 2.520 17.987 1.00 96.62 198 ILE A O 1
ATOM 1596 N N . LYS A 1 199 ? -7.411 3.406 18.845 1.00 97.69 199 LYS A N 1
ATOM 1597 C CA . LYS A 1 199 ? -7.461 4.527 17.876 1.00 97.69 199 LYS A CA 1
ATOM 1598 C C . LYS A 1 199 ? -6.182 5.367 17.922 1.00 97.69 199 LYS A C 1
ATOM 1600 O O . LYS A 1 199 ? -5.556 5.586 16.883 1.00 97.69 199 LYS A O 1
ATOM 1605 N N . LYS A 1 200 ? -5.732 5.782 19.115 1.00 98.06 200 LYS A N 1
ATOM 1606 C CA . LYS A 1 200 ? -4.470 6.534 19.289 1.00 98.06 200 LYS A CA 1
ATOM 1607 C C . LYS A 1 200 ? -3.259 5.752 18.777 1.00 98.06 200 LYS A C 1
ATOM 1609 O O . LYS A 1 200 ? -2.403 6.338 18.116 1.00 98.06 200 LYS A O 1
ATOM 1614 N N . LEU A 1 201 ? -3.190 4.445 19.035 1.00 98.31 201 LEU A N 1
ATOM 1615 C CA . LEU A 1 201 ? -2.100 3.586 18.564 1.00 98.31 201 LEU A CA 1
ATOM 1616 C C . LEU A 1 201 ? -2.111 3.416 17.034 1.00 98.31 201 LEU A C 1
ATOM 1618 O O . LEU A 1 201 ? -1.062 3.567 16.413 1.00 98.31 201 LEU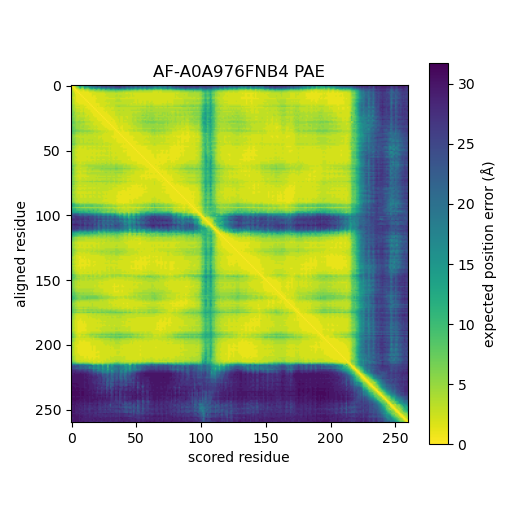 A O 1
ATOM 1622 N N . ILE A 1 202 ? -3.271 3.210 16.402 1.00 98.44 202 ILE A N 1
ATOM 1623 C CA . ILE A 1 202 ? -3.419 3.149 14.934 1.00 98.44 202 ILE A CA 1
ATOM 1624 C C . ILE A 1 202 ? -3.033 4.486 14.276 1.00 98.44 202 ILE A C 1
ATOM 1626 O O . ILE A 1 202 ? -2.407 4.512 13.210 1.00 98.44 202 ILE A O 1
ATOM 1630 N N . VAL A 1 203 ? -3.355 5.615 14.912 1.00 98.50 203 VAL A N 1
ATOM 1631 C CA . VAL A 1 203 ? -2.961 6.956 14.451 1.00 98.50 203 VAL A CA 1
ATOM 1632 C C . VAL A 1 203 ? -1.458 7.216 14.666 1.00 98.50 203 VAL A C 1
ATOM 1634 O O . VAL A 1 203 ? -0.815 7.832 13.812 1.00 98.50 203 VAL A O 1
ATOM 1637 N N . ALA A 1 204 ? -0.850 6.696 15.736 1.00 98.38 204 ALA A N 1
ATOM 1638 C CA . ALA A 1 204 ? 0.597 6.762 15.950 1.00 98.38 204 ALA A CA 1
ATOM 1639 C C . ALA A 1 204 ? 1.373 5.904 14.931 1.00 98.38 204 ALA A C 1
ATOM 1641 O O . ALA A 1 204 ? 2.308 6.397 14.294 1.00 98.38 204 ALA A O 1
ATOM 1642 N N . GLU A 1 205 ? 0.944 4.660 14.710 1.00 98.38 205 GLU A N 1
ATOM 1643 C CA . GLU A 1 205 ? 1.506 3.751 13.704 1.00 98.38 205 GLU A CA 1
ATOM 1644 C C . GLU A 1 205 ? 1.257 4.244 12.271 1.00 98.38 205 GLU A C 1
ATOM 1646 O O . GLU A 1 205 ? 2.115 4.084 11.408 1.00 98.38 205 GLU A O 1
ATOM 1651 N N . SER A 1 206 ? 0.163 4.972 12.015 1.00 98.44 206 SER A N 1
ATOM 1652 C CA . SER A 1 206 ? -0.024 5.713 10.759 1.00 98.44 206 SER A CA 1
ATOM 1653 C C . SER A 1 206 ? 1.115 6.700 10.502 1.00 98.44 206 SER A C 1
ATOM 1655 O O . SER A 1 206 ? 1.671 6.739 9.406 1.00 98.44 206 SER A O 1
ATOM 1657 N N . VAL A 1 207 ? 1.510 7.482 11.509 1.00 97.81 207 VAL A N 1
ATOM 1658 C CA . VAL A 1 207 ? 2.656 8.397 11.391 1.00 97.81 207 VAL A CA 1
ATOM 1659 C C . VAL A 1 207 ? 3.981 7.625 11.331 1.00 97.81 207 VAL A C 1
ATOM 1661 O O . VAL A 1 207 ? 4.908 8.078 10.656 1.00 97.81 207 VAL A O 1
ATOM 1664 N N . HIS A 1 208 ? 4.092 6.458 11.978 1.00 96.06 208 HIS A N 1
ATOM 1665 C CA . HIS A 1 208 ? 5.287 5.614 11.886 1.00 96.06 208 HIS A CA 1
ATOM 1666 C C . HIS A 1 208 ? 5.468 5.006 10.487 1.00 96.06 208 HIS A C 1
ATOM 1668 O O . HIS A 1 208 ? 6.550 5.148 9.928 1.00 96.06 208 HIS A O 1
ATOM 1674 N N . CYS A 1 209 ? 4.414 4.483 9.855 1.00 94.75 209 CYS A N 1
ATOM 1675 C CA . CYS A 1 209 ? 4.424 4.004 8.468 1.00 94.75 209 CYS A CA 1
ATOM 1676 C C . CYS A 1 209 ? 5.011 5.047 7.499 1.00 94.75 209 CYS A C 1
ATOM 1678 O O . CYS A 1 209 ? 5.928 4.748 6.733 1.00 94.75 209 CYS A O 1
ATOM 1680 N N . PHE A 1 210 ? 4.585 6.312 7.601 1.00 92.06 210 PHE A N 1
ATOM 1681 C CA . PHE A 1 210 ? 5.166 7.402 6.807 1.00 92.06 210 PHE A CA 1
ATOM 1682 C C . PHE A 1 210 ? 6.632 7.711 7.174 1.00 92.06 210 PHE A C 1
ATOM 1684 O O . PHE A 1 210 ? 7.431 7.999 6.284 1.00 92.06 210 PHE A O 1
ATOM 1691 N N . LYS A 1 211 ? 7.030 7.624 8.454 1.00 90.56 211 LYS A N 1
ATOM 1692 C CA . LYS A 1 211 ? 8.446 7.753 8.862 1.00 90.56 211 LYS A CA 1
ATOM 1693 C C . LYS A 1 211 ? 9.304 6.635 8.269 1.00 90.56 211 LYS A C 1
ATOM 1695 O O . LYS A 1 211 ? 10.360 6.934 7.722 1.00 90.56 211 LYS A O 1
ATOM 1700 N N . MET A 1 212 ? 8.842 5.385 8.322 1.00 87.31 212 MET A N 1
ATOM 1701 C CA . MET A 1 212 ? 9.540 4.237 7.743 1.00 87.31 212 MET A CA 1
ATOM 1702 C C . MET A 1 212 ? 9.649 4.380 6.223 1.00 87.31 212 MET A C 1
ATOM 1704 O O . MET A 1 212 ? 10.754 4.312 5.691 1.00 87.31 212 MET A O 1
ATOM 1708 N N . ASN A 1 213 ? 8.552 4.692 5.524 1.00 84.06 213 ASN A N 1
ATOM 1709 C CA . ASN A 1 213 ? 8.548 4.947 4.076 1.00 84.06 213 ASN A CA 1
ATOM 1710 C C . ASN A 1 213 ? 9.527 6.076 3.674 1.00 84.06 213 ASN A C 1
ATOM 1712 O O . ASN A 1 213 ? 10.152 6.004 2.615 1.00 84.06 213 ASN A O 1
ATOM 1716 N N . ASN A 1 214 ? 9.739 7.064 4.551 1.00 82.94 214 ASN A N 1
ATOM 1717 C CA . ASN A 1 214 ? 10.737 8.125 4.376 1.00 82.94 214 ASN A CA 1
ATOM 1718 C C . ASN A 1 214 ? 12.161 7.751 4.830 1.00 82.94 214 ASN A C 1
ATOM 1720 O O . ASN A 1 214 ? 13.113 8.420 4.445 1.00 82.94 214 ASN A O 1
ATOM 1724 N N . GLN A 1 215 ? 12.354 6.673 5.590 1.00 72.62 215 GLN A N 1
ATOM 1725 C CA . GLN A 1 215 ? 13.673 6.083 5.864 1.00 72.62 215 GLN A CA 1
ATOM 1726 C C . GLN A 1 215 ? 14.089 5.102 4.761 1.00 72.62 215 GLN A C 1
ATOM 1728 O O . GLN A 1 215 ? 15.257 5.053 4.387 1.00 72.62 215 GLN A O 1
ATOM 1733 N N . HIS A 1 216 ? 13.123 4.444 4.111 1.00 59.50 216 HIS A N 1
ATOM 1734 C CA . HIS A 1 216 ? 13.302 3.831 2.791 1.00 59.50 216 HIS A CA 1
ATOM 1735 C C . HIS A 1 216 ? 13.609 4.869 1.692 1.00 59.50 216 HIS A C 1
ATOM 1737 O O . HIS A 1 216 ? 13.725 4.494 0.523 1.00 59.50 216 HIS A O 1
ATOM 1743 N N . ALA A 1 217 ? 13.713 6.174 1.996 1.00 49.06 217 ALA A N 1
ATOM 1744 C CA . ALA A 1 217 ? 13.855 7.199 0.968 1.00 49.06 217 ALA A CA 1
ATOM 1745 C C . ALA A 1 217 ? 15.195 7.158 0.218 1.00 49.06 217 ALA A C 1
ATOM 1747 O O . ALA A 1 217 ? 15.235 7.460 -0.977 1.00 49.06 217 ALA A O 1
ATOM 1748 N N . ILE A 1 218 ? 16.268 6.755 0.897 1.00 41.69 218 ILE A N 1
ATOM 1749 C CA . ILE A 1 218 ? 17.643 7.053 0.490 1.00 41.69 218 ILE A CA 1
ATOM 1750 C C . ILE A 1 218 ? 18.173 6.001 -0.500 1.00 41.69 218 ILE A C 1
ATOM 1752 O O . ILE A 1 218 ? 18.667 4.935 -0.128 1.00 41.69 218 ILE A O 1
ATOM 1756 N N . ILE A 1 219 ? 18.089 6.326 -1.792 1.00 42.09 219 ILE A N 1
ATOM 1757 C CA . ILE A 1 219 ? 18.853 5.639 -2.841 1.00 42.09 219 ILE A CA 1
ATOM 1758 C C . ILE A 1 219 ? 20.260 6.251 -2.841 1.00 42.09 219 ILE A C 1
ATOM 1760 O O . ILE A 1 219 ? 20.486 7.261 -3.502 1.00 42.09 219 ILE A O 1
ATOM 1764 N N . ASP A 1 220 ? 21.188 5.671 -2.076 1.00 40.19 220 ASP A N 1
ATOM 1765 C CA . ASP A 1 220 ? 22.610 6.018 -2.195 1.00 40.19 220 ASP A CA 1
ATOM 1766 C C . ASP A 1 220 ? 23.196 5.421 -3.486 1.00 40.19 220 ASP A C 1
ATOM 1768 O O . ASP A 1 220 ? 22.920 4.272 -3.845 1.00 40.19 220 ASP A O 1
ATOM 1772 N N . HIS A 1 221 ? 23.968 6.221 -4.218 1.00 36.44 221 HIS A N 1
ATOM 1773 C CA . HIS A 1 221 ? 24.202 6.033 -5.651 1.00 36.44 221 HIS A CA 1
ATOM 1774 C C . HIS A 1 221 ? 25.506 5.269 -5.946 1.00 36.44 221 HIS A C 1
ATOM 1776 O O . HIS A 1 221 ? 26.357 5.716 -6.716 1.00 36.44 221 HIS A O 1
ATOM 1782 N N . GLN A 1 222 ? 25.656 4.085 -5.348 1.00 36.16 222 GLN A N 1
ATOM 1783 C CA . GLN A 1 222 ? 26.850 3.223 -5.444 1.00 36.16 222 GLN A CA 1
ATOM 1784 C C . GLN A 1 222 ? 26.955 2.432 -6.774 1.00 36.16 222 GLN A C 1
ATOM 1786 O O . GLN A 1 222 ? 27.318 1.260 -6.783 1.00 36.16 222 GLN A O 1
ATOM 1791 N N . ASP A 1 223 ? 26.663 3.081 -7.905 1.00 34.44 223 ASP A N 1
ATOM 1792 C CA . ASP A 1 223 ? 26.958 2.613 -9.269 1.00 34.44 223 ASP A CA 1
ATOM 1793 C C . ASP A 1 223 ? 27.581 3.794 -10.038 1.00 34.44 223 ASP A C 1
ATOM 1795 O O . ASP A 1 223 ? 26.921 4.790 -10.345 1.00 34.44 223 ASP A O 1
ATOM 1799 N N . GLY A 1 224 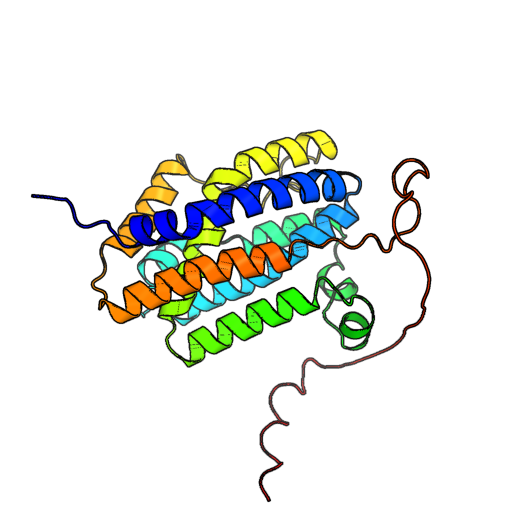? 28.896 3.733 -10.257 1.00 36.53 224 GLY A N 1
ATOM 1800 C CA . GLY A 1 224 ? 29.713 4.927 -10.488 1.00 36.53 224 GLY A CA 1
ATOM 1801 C C . GLY A 1 224 ? 29.822 5.404 -11.936 1.00 36.53 224 GLY A C 1
ATOM 1802 O O . GLY A 1 224 ? 30.852 5.160 -12.559 1.00 36.53 224 GLY A O 1
ATOM 1803 N N . ASN A 1 225 ? 28.837 6.168 -12.428 1.00 32.00 225 ASN A N 1
ATOM 1804 C CA . ASN A 1 225 ? 29.087 7.196 -13.454 1.00 32.00 225 ASN A CA 1
ATOM 1805 C C . ASN A 1 225 ? 28.020 8.316 -13.478 1.00 32.00 225 ASN A C 1
ATOM 1807 O O . ASN A 1 225 ? 27.277 8.470 -14.448 1.00 32.00 225 ASN A O 1
ATOM 1811 N N . VAL A 1 226 ? 27.935 9.113 -12.407 1.00 33.97 226 VAL A N 1
ATOM 1812 C CA . VAL A 1 226 ? 27.174 10.377 -12.428 1.00 33.97 226 VAL A CA 1
ATOM 1813 C C . VAL A 1 226 ? 27.967 11.410 -13.250 1.00 33.97 226 VAL A C 1
ATOM 1815 O O . VAL A 1 226 ? 29.175 11.537 -13.023 1.00 33.97 226 VAL A O 1
ATOM 1818 N N . PRO A 1 227 ? 27.349 12.165 -14.183 1.00 32.59 227 PRO A N 1
ATOM 1819 C CA . PRO A 1 227 ? 28.003 13.299 -14.835 1.00 32.59 227 PRO A CA 1
ATOM 1820 C C . PRO A 1 227 ? 28.577 14.273 -13.798 1.00 32.59 227 PRO A C 1
ATOM 1822 O O . PRO A 1 227 ? 27.931 14.570 -12.792 1.00 32.59 227 PRO A O 1
ATOM 1825 N N . LYS A 1 228 ? 29.801 14.763 -14.029 1.00 32.59 228 LYS A N 1
ATOM 1826 C CA . LYS A 1 228 ? 30.612 15.459 -13.007 1.00 32.59 228 LYS A CA 1
ATOM 1827 C C . LYS A 1 228 ? 30.015 16.775 -12.488 1.00 32.59 228 LYS A C 1
ATOM 1829 O O . LYS A 1 228 ? 30.503 17.306 -11.497 1.00 32.59 228 LYS A O 1
ATOM 1834 N N . ASP A 1 229 ? 28.952 17.259 -13.116 1.00 28.45 229 ASP A N 1
ATOM 1835 C CA . ASP A 1 229 ? 28.331 18.554 -12.849 1.00 28.45 229 ASP A CA 1
ATOM 1836 C C . ASP A 1 229 ? 27.328 18.528 -11.676 1.00 28.45 229 ASP A C 1
ATOM 1838 O O . ASP A 1 229 ? 26.798 19.574 -11.309 1.00 28.45 229 ASP A O 1
ATOM 1842 N N . PHE A 1 230 ? 27.047 17.354 -11.082 1.00 31.20 230 PHE A N 1
ATOM 1843 C CA . PHE A 1 230 ? 26.011 17.202 -10.043 1.00 31.20 230 PHE A CA 1
ATOM 1844 C C . PHE A 1 230 ? 26.512 16.838 -8.632 1.00 31.20 230 PHE A C 1
ATOM 1846 O O . PHE A 1 230 ? 25.709 16.767 -7.704 1.00 31.20 230 PHE A O 1
ATOM 1853 N N . VAL A 1 231 ? 27.820 16.623 -8.434 1.00 28.23 231 VAL A N 1
ATOM 1854 C CA . VAL A 1 231 ? 28.405 16.342 -7.106 1.00 28.23 231 VAL A CA 1
ATOM 1855 C C . VAL A 1 231 ? 29.674 17.168 -6.900 1.00 28.23 231 VAL A C 1
ATOM 1857 O O . VAL A 1 231 ? 30.786 16.706 -7.136 1.00 28.23 231 VAL A O 1
ATOM 1860 N N . GLN A 1 232 ? 29.494 18.402 -6.425 1.00 25.12 232 GLN A N 1
ATOM 1861 C CA . GLN A 1 232 ? 30.574 19.249 -5.898 1.00 25.12 232 GLN A CA 1
ATOM 1862 C C . GLN A 1 232 ? 30.495 19.397 -4.362 1.00 25.12 232 GLN A C 1
ATOM 1864 O O . GLN A 1 232 ? 31.047 20.333 -3.789 1.00 25.12 232 GLN A O 1
ATOM 1869 N N . LEU A 1 233 ? 29.765 18.496 -3.692 1.00 26.19 233 LEU A N 1
ATOM 1870 C CA . LEU A 1 233 ? 29.488 18.539 -2.255 1.00 26.19 233 LEU A CA 1
ATOM 1871 C C . LEU A 1 233 ? 29.662 17.153 -1.611 1.00 26.19 233 LEU A C 1
ATOM 1873 O O . LEU A 1 233 ? 28.980 16.202 -1.984 1.00 26.19 233 LEU A O 1
ATOM 1877 N N . THR A 1 234 ? 30.497 17.117 -0.566 1.00 24.23 234 THR A N 1
ATOM 1878 C CA . THR A 1 234 ? 30.813 16.000 0.356 1.00 24.23 234 THR A CA 1
ATOM 1879 C C . THR A 1 234 ? 31.686 14.855 -0.193 1.00 24.23 234 THR A C 1
ATOM 1881 O O . THR A 1 234 ? 31.535 14.406 -1.324 1.00 24.23 234 THR A O 1
ATOM 1884 N N . ASP A 1 235 ? 32.640 14.409 0.636 1.00 23.83 235 ASP A N 1
ATOM 1885 C CA . ASP A 1 235 ? 33.880 13.742 0.212 1.00 23.83 235 ASP A CA 1
ATOM 1886 C C . ASP A 1 235 ? 34.095 12.316 0.768 1.00 23.83 235 ASP A C 1
ATOM 1888 O O . ASP A 1 235 ? 33.947 12.058 1.959 1.00 23.83 235 ASP A O 1
ATOM 1892 N N . SER A 1 236 ? 34.689 11.466 -0.082 1.00 24.38 236 SER A N 1
ATOM 1893 C CA . SER A 1 236 ? 35.706 10.437 0.245 1.00 24.38 236 SER A CA 1
ATOM 1894 C C . SER A 1 236 ? 35.369 9.089 0.957 1.00 24.38 236 SER A C 1
ATOM 1896 O O . SER A 1 236 ? 35.013 9.018 2.123 1.00 24.38 236 SER A O 1
ATOM 1898 N N . ASN A 1 237 ? 35.721 7.996 0.250 1.00 24.61 237 ASN A N 1
ATOM 1899 C CA . ASN A 1 237 ? 36.385 6.743 0.703 1.00 24.61 237 ASN A CA 1
ATOM 1900 C C . ASN A 1 237 ? 35.788 5.786 1.781 1.00 24.61 237 ASN A C 1
ATOM 1902 O O . ASN A 1 237 ? 35.939 6.043 2.967 1.00 24.61 237 ASN A O 1
ATOM 1906 N N . ALA A 1 238 ? 35.430 4.541 1.377 1.00 24.08 238 ALA A N 1
ATOM 1907 C CA . ALA A 1 238 ? 36.001 3.250 1.879 1.00 24.08 238 ALA A CA 1
ATOM 1908 C C . ALA A 1 238 ? 35.426 1.984 1.156 1.00 24.08 238 ALA A C 1
ATOM 1910 O O . ALA A 1 238 ? 34.446 2.088 0.428 1.00 24.08 238 ALA A O 1
ATOM 1911 N N . ARG A 1 239 ? 36.067 0.797 1.292 1.00 27.67 239 ARG A N 1
ATOM 1912 C CA . ARG A 1 239 ? 35.886 -0.493 0.533 1.00 27.67 239 ARG A CA 1
ATOM 1913 C C . ARG A 1 239 ? 36.430 -1.672 1.401 1.00 27.67 239 ARG A C 1
ATOM 1915 O O . ARG A 1 239 ? 37.400 -1.393 2.094 1.00 27.67 239 ARG A O 1
ATOM 1922 N N . ARG A 1 240 ? 36.023 -2.967 1.466 1.00 29.20 240 ARG A N 1
ATOM 1923 C CA . ARG A 1 240 ? 35.129 -4.005 0.820 1.00 29.20 240 ARG A CA 1
ATOM 1924 C C . ARG A 1 240 ? 34.674 -5.008 1.947 1.00 29.20 240 ARG A C 1
ATOM 1926 O O . ARG A 1 240 ? 35.116 -4.799 3.068 1.00 29.20 240 ARG A O 1
ATOM 1933 N N . GLY A 1 241 ? 33.917 -6.123 1.819 1.00 26.56 241 GLY A N 1
ATOM 1934 C CA . GLY A 1 241 ? 33.194 -6.847 0.734 1.00 26.56 241 GLY A CA 1
ATOM 1935 C C . GLY A 1 241 ? 33.376 -8.405 0.779 1.00 26.56 241 GLY A C 1
ATOM 1936 O O . GLY A 1 241 ? 34.452 -8.848 1.165 1.00 26.56 241 GLY A O 1
ATOM 1937 N N . CYS A 1 242 ? 32.392 -9.211 0.301 1.00 26.33 242 CYS A N 1
ATOM 1938 C CA . CYS A 1 242 ? 32.367 -10.712 0.151 1.00 26.33 242 CYS A CA 1
ATOM 1939 C C . CYS A 1 242 ? 32.234 -11.598 1.438 1.00 26.33 242 CYS A C 1
ATOM 1941 O O . CYS A 1 242 ? 32.651 -11.162 2.501 1.00 26.33 242 CYS A O 1
ATOM 1943 N N . CYS A 1 243 ? 31.705 -12.851 1.458 1.00 26.47 243 CYS A N 1
ATOM 1944 C CA . CYS A 1 243 ? 30.957 -13.701 0.486 1.00 26.47 243 CYS A CA 1
ATOM 1945 C C . CYS A 1 243 ? 30.221 -14.906 1.175 1.00 26.47 243 CYS A C 1
ATOM 1947 O O . CYS A 1 243 ? 30.707 -15.385 2.194 1.00 26.47 243 CYS A O 1
ATOM 1949 N N . SER A 1 244 ? 29.171 -15.489 0.548 1.00 28.17 244 SER A N 1
ATOM 1950 C CA . SER A 1 244 ? 28.593 -16.864 0.762 1.00 28.17 244 SER A CA 1
ATOM 1951 C C . SER A 1 244 ? 27.989 -17.239 2.151 1.00 28.17 244 SER A C 1
ATOM 1953 O O . SER A 1 244 ? 28.208 -16.527 3.122 1.00 28.17 244 SER A O 1
ATOM 1955 N N . ALA A 1 245 ? 27.225 -18.332 2.366 1.00 24.14 245 ALA A N 1
ATOM 1956 C CA . ALA A 1 245 ? 26.168 -19.014 1.580 1.00 24.14 245 ALA A CA 1
ATOM 1957 C C . ALA A 1 245 ? 25.288 -19.918 2.507 1.00 24.14 245 ALA A C 1
ATOM 1959 O O . ALA A 1 245 ? 25.721 -20.290 3.593 1.00 24.14 245 ALA A O 1
ATOM 1960 N N . SER A 1 246 ? 24.084 -20.318 2.053 1.00 30.44 246 SER A N 1
ATOM 1961 C CA . SER A 1 246 ? 23.074 -21.180 2.733 1.00 30.44 246 SER A CA 1
ATOM 1962 C C . SER A 1 246 ? 22.419 -20.625 4.022 1.00 30.44 246 SER A C 1
ATOM 1964 O O . SER A 1 246 ? 23.089 -20.398 5.024 1.00 30.44 246 SER A O 1
ATOM 1966 N N . MET A 1 247 ? 21.086 -20.418 4.029 1.00 30.89 247 MET A N 1
ATOM 1967 C CA . MET A 1 247 ? 20.370 -19.984 5.255 1.00 30.89 247 MET A CA 1
ATOM 1968 C C . MET A 1 247 ? 18.865 -20.330 5.373 1.00 30.89 247 MET A C 1
ATOM 1970 O O . MET A 1 247 ? 18.302 -20.143 6.446 1.00 30.89 247 MET A O 1
ATOM 1974 N N . LEU A 1 248 ? 18.192 -20.874 4.349 1.00 27.92 248 LEU A N 1
ATOM 1975 C CA . LEU A 1 248 ? 16.725 -21.086 4.373 1.00 27.92 248 LEU A CA 1
ATOM 1976 C C . LEU A 1 248 ? 16.235 -22.362 5.102 1.00 27.92 248 LEU A C 1
ATOM 1978 O O . LEU A 1 248 ? 15.064 -22.706 5.011 1.00 27.92 248 LEU A O 1
ATOM 1982 N N . GLN A 1 249 ? 17.103 -23.043 5.860 1.00 31.08 249 GLN A N 1
ATOM 1983 C CA . GLN A 1 249 ? 16.750 -24.211 6.694 1.00 31.08 249 GLN A CA 1
ATOM 1984 C C . GLN A 1 249 ? 17.323 -24.155 8.128 1.00 31.08 249 GLN A C 1
ATOM 1986 O O . GLN A 1 249 ? 17.359 -25.171 8.811 1.00 31.08 249 GLN A O 1
ATOM 1991 N N . ARG A 1 250 ? 17.796 -22.990 8.608 1.00 34.12 250 ARG A N 1
ATOM 1992 C CA . ARG A 1 250 ? 18.343 -22.843 9.983 1.00 34.12 250 ARG A CA 1
ATOM 1993 C C . ARG A 1 250 ? 17.726 -21.712 10.816 1.00 34.12 250 ARG A C 1
ATOM 1995 O O . ARG A 1 250 ? 18.146 -21.495 11.943 1.00 34.12 250 ARG A O 1
ATOM 2002 N N . ILE A 1 251 ? 16.744 -20.985 10.282 1.00 35.59 251 ILE A N 1
ATOM 2003 C CA . ILE A 1 251 ? 16.190 -19.775 10.923 1.00 35.59 251 ILE A CA 1
ATOM 2004 C C . ILE A 1 251 ? 15.168 -20.099 12.038 1.00 35.59 251 ILE A C 1
ATOM 2006 O O . ILE A 1 251 ? 14.803 -19.212 12.794 1.00 35.59 251 ILE A O 1
ATOM 2010 N N . SER A 1 252 ? 14.738 -21.357 12.191 1.00 32.62 252 SER A N 1
ATOM 2011 C CA . SER A 1 252 ? 13.678 -21.764 13.132 1.00 32.62 252 SER A CA 1
ATOM 2012 C C . SER A 1 252 ? 14.127 -22.694 14.275 1.00 32.62 252 SER A C 1
ATOM 2014 O O . SER A 1 252 ? 13.275 -23.328 14.888 1.00 32.62 252 SER A O 1
ATOM 2016 N N . GLN A 1 253 ? 15.436 -22.863 14.520 1.00 33.31 253 GLN A N 1
ATOM 2017 C CA . GLN A 1 253 ? 15.959 -23.876 15.465 1.00 33.31 253 GLN A CA 1
ATOM 2018 C C . GLN A 1 253 ? 17.179 -23.434 16.309 1.00 33.31 253 GLN A C 1
ATOM 2020 O O . GLN A 1 253 ? 17.897 -24.290 16.820 1.00 33.31 253 GLN A O 1
ATOM 2025 N N . GLN A 1 254 ? 17.465 -22.132 16.454 1.00 37.19 254 GLN A N 1
ATOM 2026 C CA . GLN A 1 254 ? 18.630 -21.668 17.241 1.00 37.19 254 GLN A CA 1
ATOM 2027 C C . GLN A 1 254 ? 18.355 -20.608 18.320 1.00 37.19 254 GLN A C 1
ATOM 2029 O O . GLN A 1 254 ? 19.293 -20.235 19.018 1.00 37.19 254 GLN A O 1
ATOM 2034 N N . ASP A 1 255 ? 17.103 -20.197 18.536 1.00 39.88 255 ASP A N 1
ATOM 2035 C CA . ASP A 1 255 ? 16.753 -19.231 19.595 1.00 39.88 255 ASP A CA 1
ATOM 2036 C C . ASP A 1 255 ? 16.475 -19.886 20.974 1.00 39.88 255 ASP A C 1
ATOM 2038 O O . ASP A 1 255 ? 16.218 -19.182 21.946 1.00 39.88 255 ASP A O 1
ATOM 2042 N N . ASP A 1 256 ? 16.554 -21.221 21.083 1.00 34.72 256 ASP A N 1
ATOM 2043 C CA . ASP A 1 256 ? 16.074 -22.011 22.241 1.00 34.72 256 ASP A CA 1
ATOM 2044 C C . ASP A 1 256 ? 17.195 -22.618 23.127 1.00 34.72 256 ASP A C 1
ATOM 2046 O O . ASP A 1 256 ? 16.940 -23.482 23.959 1.00 34.72 256 ASP A O 1
ATOM 2050 N N . MET A 1 257 ? 18.466 -22.211 22.961 1.00 37.75 257 MET A N 1
ATOM 2051 C CA . MET A 1 257 ? 19.594 -22.748 23.760 1.00 37.75 257 MET A CA 1
ATOM 2052 C C . MET A 1 257 ? 20.644 -21.708 24.202 1.00 37.75 257 MET A C 1
ATOM 2054 O O . MET A 1 257 ? 21.837 -21.891 23.970 1.00 37.75 257 MET A O 1
ATOM 2058 N N . THR A 1 258 ? 20.228 -20.651 24.909 1.00 38.12 258 THR A N 1
ATOM 2059 C CA . THR A 1 258 ? 21.130 -19.849 25.777 1.00 38.12 258 THR A CA 1
ATOM 2060 C C . THR A 1 258 ? 20.399 -19.279 27.005 1.00 38.12 258 THR A C 1
ATOM 2062 O O . THR A 1 258 ? 20.270 -18.064 27.144 1.00 38.12 258 THR A O 1
ATOM 2065 N N . LEU A 1 259 ? 19.915 -20.150 27.902 1.00 39.53 259 LEU A N 1
ATOM 2066 C CA . LEU A 1 259 ? 19.395 -19.773 29.233 1.00 39.53 259 LEU A CA 1
ATOM 2067 C C . LEU A 1 259 ? 19.814 -20.756 30.354 1.00 39.53 259 LEU A C 1
ATOM 2069 O O . LEU A 1 259 ? 18.993 -21.184 31.163 1.00 39.53 259 LEU A O 1
ATOM 2073 N N . THR A 1 260 ? 21.112 -21.067 30.419 1.00 37.56 260 THR A N 1
ATOM 2074 C CA . THR A 1 260 ? 21.834 -21.580 31.606 1.00 37.56 260 THR A CA 1
ATOM 2075 C C . THR A 1 260 ? 23.289 -21.143 31.535 1.00 37.56 260 THR A C 1
ATOM 2077 O O . THR A 1 260 ? 23.883 -21.417 30.466 1.00 37.56 260 THR A O 1
#

InterPro domains:
  IPR002051 Haem oxygenase [PIRSF000343] (6-215)
  IPR002051 Haem oxygenase [PTHR10720] (2-215)
  IPR002051 Haem oxygenase [cd19165] (6-215)
  IPR016053 Haem oxygenase-like [PF01126] (6-215)
  IPR016084 Haem oxygenase-like, multi-helical [G3DSA:1.20.910.10] (6-226)
  IPR016084 Haem oxygenase-like, multi-helical [SSF48613] (6-216)

Foldseek 3Di:
DDDDDFLVRLLCVLCVVLVVVLVVLVVVQLVVQLVALLSVLVLLVLVLLLLVLLLVLLVVCCVPLLSVLVPVCCVFQRQNVLSVQLSCVRPNPCSCPVQDPDPQCCVAVVQAVVLSVVSSVVQVVCVVVPNSLCSLVVLVSSVCLLPVVVVSLVSNCVRPVDDPPYNNSSSDGPDPHSVVVNVSSSCSNRVDDDDPVSSVSSSVSSNVSSVSSVSSSDPDPPPDDDPPPPDPDDDDDDDDDDDDDDDPPPPPPPPPPDDD

Secondary structure (DSSP, 8-state):
---PPPHHHHHHHHHHHHHHHHHHHHHHHHHHHTT-HHHHHHHHHHHHHHHHHHHHHHHHTTTSHHHHHHHHHHHHH--HHHHHHHHHHHH-TTHHHHT---HHHHHHSTTTHHHHHHHHHHHHHHHTT-GGGGHHHHHHHHHHHHHHHHHHHHHHHHHH-PPTTSS-GGG----S-HHHHHHHHHHHHHTS---HHHHHHHHHHHHHHHHHHHHTT-----SS---GGG--S--------------TTSTTSSSSS---

Mean predicted aligned error: 10.52 Å

Solvent-accessible surface area (backbone atoms only — not comparable to full-atom values): 15443 Å² total; per-residue (Å²): 132,86,80,81,76,47,60,64,54,48,33,52,59,67,29,48,70,56,48,59,54,41,54,53,49,51,52,56,43,46,64,60,27,58,75,39,59,52,50,34,27,58,60,52,48,59,50,31,61,50,39,46,48,50,54,49,50,28,63,76,37,29,91,40,75,87,22,31,57,50,40,76,40,35,94,62,66,68,41,34,67,34,34,50,56,23,33,36,66,35,57,36,84,58,38,79,65,81,67,47,92,41,71,43,44,48,76,60,44,73,60,59,60,55,49,49,52,48,49,54,53,48,49,50,56,26,49,78,71,45,53,70,52,42,47,36,50,54,50,54,53,52,50,43,49,62,63,51,25,68,57,53,50,52,51,53,46,68,66,64,63,56,59,89,98,42,67,50,44,62,64,60,63,99,60,99,43,57,64,58,53,58,50,50,56,41,48,52,55,56,70,58,91,73,57,75,66,59,51,51,48,34,38,51,42,31,44,44,48,53,50,49,59,54,61,64,48,62,80,75,77,91,66,94,78,74,67,81,89,79,66,94,70,90,83,86,88,89,89,89,78,85,70,83,81,91,66,97,87,59,84,87,78,70,90,86,78,86,89,128